Protein AF-A0A522CDQ8-F1 (afdb_monomer_lite)

Foldseek 3Di:
DVVVVLVVQLVVLLVQLQVVCVVVVNNVRSNVVSNVVSVVVVVVVVVVVVAAVLLVVLLVVLLVVLLVVLCVVLVVCCVVCVVCSVVSSVVSSVVSSVVSNVRSNVVSVPDHPVNVVCVVVPVPPLVAAEEEALQCLLVLCVLVCVVVVVDFHEYEYEPVSLVVLVVQLPDPDPVSVVSSVSSVVSVVSQVPDPRYHYDYDHDFDPVDDDPLVRSLVVCVVVVHAYDHPDPVSVVVSVVSVHD

Sequence (243 aa):
MIIVLRITLFSIFLLSGYLLGVKYDAQLIGSASGALIGALALFAEEIFKKVSIGVLIGGLLGLGIGLLFARLLIFPFRPLIPQDYMTITFVTEALLGYAGLLVGLKRGKGLTVSGMLRLFKGQGFEENLKLLDTSVIIDGRIADVCEAGFIEGTFILPQFILQELQYIADSPDALKRGRGRRGLDVLHKLQKMSNVTVRIVDEDFPKIREVDAKLVALARALDGKVITNDFNLNKVAELQGVS

Radius of gyration: 29.84 Å; chains: 1; bounding box: 67×55×78 Å

pLDDT: mean 86.59, std 9.9, range [44.41, 97.38]

Secondary structure (DSSP, 8-state):
-HHHHHHHHHHHHHHHHHHHHHHTT-HHHHHHHHHHHHHHHHHHHHHHTTS-HHHHHHHHHHHHHHHHHHHHHHGGGTTT-TTTHHHHHHHHHHHHHHHHHHHHHHHHTT--HHHHHHHHTT----TT-EEEPHHHHHH-HHHHHHHTTSS-EEEEEEHHHHHHHHHHHT-SSHHHHHHHHHHHHHHHHHHT-SSEEEEEE----TT---HHHHHHHHHHHHT-EEE-S-HHHHHHHHHTT--

Structure (mmCIF, N/CA/C/O backbone):
data_AF-A0A522CDQ8-F1
#
_entry.id   AF-A0A522CDQ8-F1
#
loop_
_atom_site.group_PDB
_atom_site.id
_atom_site.type_symbol
_atom_site.label_atom_id
_atom_site.label_alt_id
_atom_site.label_comp_id
_atom_site.label_asym_id
_atom_site.label_entity_id
_atom_site.label_seq_id
_atom_site.pdbx_PDB_ins_code
_atom_site.Cartn_x
_atom_site.Cartn_y
_atom_site.Cartn_z
_atom_site.occupancy
_atom_site.B_iso_or_equiv
_atom_site.auth_seq_id
_atom_site.auth_comp_id
_atom_site.auth_asym_id
_atom_site.auth_atom_id
_atom_site.pdbx_PDB_model_num
ATOM 1 N N . MET A 1 1 ? 13.797 29.487 -9.534 1.00 67.62 1 MET A N 1
ATOM 2 C CA . MET A 1 1 ? 14.870 28.495 -9.281 1.00 67.62 1 MET A CA 1
ATOM 3 C C . MET A 1 1 ? 15.034 27.486 -10.426 1.00 67.62 1 MET A C 1
ATOM 5 O O . MET A 1 1 ? 16.133 27.371 -10.943 1.00 67.62 1 MET A O 1
ATOM 9 N N . ILE A 1 2 ? 13.967 26.822 -10.895 1.00 76.38 2 ILE A N 1
ATOM 10 C CA . ILE A 1 2 ? 14.044 25.789 -11.959 1.00 76.38 2 ILE A CA 1
ATOM 11 C C . ILE A 1 2 ? 14.504 26.336 -13.327 1.00 76.38 2 ILE A C 1
ATOM 13 O O . ILE A 1 2 ? 15.298 25.695 -14.002 1.00 76.38 2 ILE A O 1
ATOM 17 N N . ILE A 1 3 ? 14.058 27.532 -13.729 1.00 82.12 3 ILE A N 1
ATOM 18 C CA . ILE A 1 3 ? 14.467 28.150 -15.009 1.00 82.12 3 ILE A CA 1
ATOM 19 C C . ILE A 1 3 ? 15.971 28.454 -15.026 1.00 82.12 3 ILE A C 1
ATOM 21 O O . ILE A 1 3 ? 16.644 28.182 -16.014 1.00 82.12 3 ILE A O 1
ATOM 25 N N . VAL A 1 4 ? 16.506 28.950 -13.906 1.00 85.75 4 VAL A N 1
ATOM 26 C CA . VAL A 1 4 ? 17.942 29.223 -13.748 1.00 85.75 4 VAL A CA 1
ATOM 27 C C . VAL A 1 4 ? 18.743 27.930 -13.897 1.00 85.75 4 VAL A C 1
ATOM 29 O O . VAL A 1 4 ? 19.705 27.901 -14.651 1.00 85.75 4 VAL A O 1
ATOM 32 N N . LEU A 1 5 ? 18.290 26.836 -13.274 1.00 84.50 5 LEU A N 1
ATOM 33 C CA . LEU A 1 5 ? 18.930 25.525 -13.406 1.00 84.50 5 LEU A CA 1
ATOM 34 C C . LEU A 1 5 ? 18.985 25.054 -14.869 1.00 84.50 5 LEU A C 1
ATOM 36 O O . LEU A 1 5 ? 20.033 24.601 -15.313 1.00 84.50 5 LEU A O 1
ATOM 40 N N . ARG A 1 6 ? 17.891 25.205 -15.629 1.00 86.06 6 ARG A N 1
ATOM 41 C CA . ARG A 1 6 ? 17.810 24.810 -17.050 1.00 86.06 6 ARG A CA 1
ATOM 42 C C . ARG A 1 6 ? 18.771 25.593 -17.935 1.00 86.06 6 ARG A C 1
ATOM 44 O O . ARG A 1 6 ? 19.443 25.004 -18.777 1.00 86.06 6 ARG A O 1
ATOM 51 N N . ILE A 1 7 ? 18.852 26.905 -17.721 1.00 87.56 7 ILE A N 1
ATOM 52 C CA . ILE A 1 7 ? 19.776 27.783 -18.448 1.00 87.56 7 ILE A CA 1
ATOM 53 C C . ILE A 1 7 ? 21.224 27.395 -18.134 1.00 87.56 7 ILE A C 1
ATOM 55 O O . ILE A 1 7 ? 22.041 27.298 -19.050 1.00 87.56 7 ILE A O 1
ATOM 59 N N . THR A 1 8 ? 21.532 27.096 -16.869 1.00 88.50 8 THR A N 1
ATOM 60 C CA . THR A 1 8 ? 22.859 26.618 -16.464 1.00 88.50 8 THR A CA 1
ATOM 61 C C . THR A 1 8 ? 23.195 25.282 -17.125 1.00 88.50 8 THR A C 1
ATOM 63 O O . THR A 1 8 ? 24.271 25.134 -17.694 1.00 88.50 8 THR A O 1
ATOM 66 N N . LEU A 1 9 ? 22.268 24.322 -17.115 1.00 88.62 9 LEU A N 1
ATOM 67 C CA . LEU A 1 9 ? 22.468 22.984 -17.679 1.00 88.62 9 LEU A CA 1
ATOM 68 C C . LEU A 1 9 ? 22.684 23.027 -19.200 1.00 88.62 9 LEU A C 1
ATOM 70 O O . LEU A 1 9 ? 23.603 22.394 -19.716 1.00 88.62 9 LEU A O 1
ATOM 74 N N . PHE A 1 10 ? 21.896 23.836 -19.912 1.00 91.81 10 PHE A N 1
ATOM 75 C CA . PHE A 1 10 ? 22.079 24.064 -21.346 1.00 91.81 10 PHE A CA 1
ATOM 76 C C . PHE A 1 10 ? 23.423 24.733 -21.655 1.00 91.81 10 PHE A C 1
ATOM 78 O O . PHE A 1 10 ? 24.136 24.301 -22.558 1.00 91.81 10 PHE A O 1
ATOM 85 N N . SER A 1 11 ? 23.800 25.743 -20.865 1.00 87.75 11 SER A N 1
ATOM 86 C CA . SER A 1 11 ? 25.089 26.430 -21.003 1.00 87.75 11 SER A CA 1
ATOM 87 C C . SER A 1 11 ? 26.269 25.480 -20.796 1.00 87.75 11 SER A C 1
ATOM 89 O O . SER A 1 11 ? 27.251 25.577 -21.524 1.00 87.75 11 SER A O 1
ATOM 91 N N . ILE A 1 12 ? 26.161 24.522 -19.865 1.00 92.69 12 ILE A N 1
ATOM 92 C CA . ILE A 1 12 ? 27.178 23.480 -19.663 1.00 92.69 12 ILE A CA 1
ATOM 93 C C . ILE A 1 12 ? 27.315 22.614 -20.919 1.00 92.69 12 ILE A C 1
ATOM 95 O O . ILE A 1 12 ? 28.426 22.464 -21.417 1.00 92.69 12 ILE A O 1
ATOM 99 N N . PHE A 1 13 ? 26.217 22.089 -21.472 1.00 90.94 13 PHE A N 1
ATOM 100 C CA . PHE A 1 13 ? 26.280 21.261 -22.685 1.00 90.94 13 PHE A CA 1
ATOM 101 C C . PHE A 1 13 ? 26.830 22.020 -23.898 1.00 90.94 13 PHE A C 1
ATOM 103 O O . PHE A 1 13 ? 27.627 21.471 -24.660 1.00 90.94 13 PHE A O 1
ATOM 110 N N . LEU A 1 14 ? 26.455 23.291 -24.052 1.00 90.44 14 LEU A N 1
ATOM 111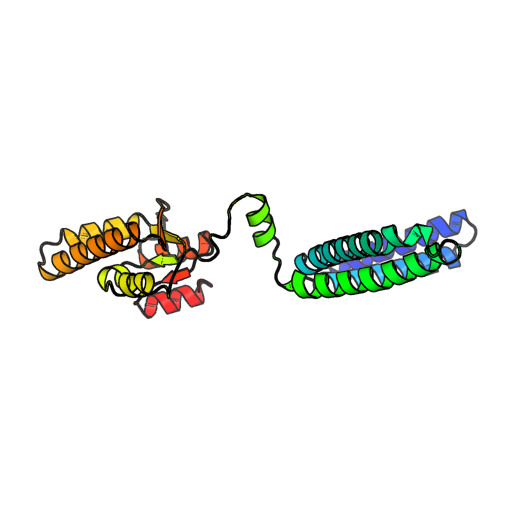 C CA . LEU A 1 14 ? 26.942 24.153 -25.125 1.00 90.44 14 LEU A CA 1
ATOM 112 C C . LEU A 1 14 ? 28.445 24.446 -24.982 1.00 90.44 14 LEU A C 1
ATOM 114 O O . LEU A 1 14 ? 29.190 24.318 -25.952 1.00 90.44 14 LEU A O 1
ATOM 118 N N . LEU A 1 15 ? 28.908 24.757 -23.767 1.00 91.06 15 LEU A N 1
ATOM 119 C CA . LEU A 1 15 ? 30.321 25.002 -23.474 1.00 91.06 15 LEU A CA 1
ATOM 120 C C . LEU A 1 15 ? 31.162 23.724 -23.620 1.00 91.06 15 LEU A C 1
ATOM 122 O O . LEU A 1 15 ? 32.238 23.759 -24.210 1.00 91.06 15 LEU A O 1
ATOM 126 N N . SER A 1 16 ? 30.670 22.580 -23.136 1.00 89.50 16 SER A N 1
ATOM 127 C CA . SER A 1 16 ? 31.332 21.282 -23.313 1.00 89.50 16 SER A CA 1
ATOM 128 C C . SER A 1 16 ? 31.440 20.897 -24.789 1.00 89.50 16 SER A C 1
ATOM 130 O O . SER A 1 16 ? 32.500 20.446 -25.220 1.00 89.50 16 SER A O 1
ATOM 132 N N . GLY A 1 17 ? 30.383 21.124 -25.576 1.00 89.69 17 GLY A N 1
ATOM 133 C CA . GLY A 1 17 ? 30.399 20.927 -27.025 1.00 89.69 17 GLY A CA 1
ATOM 134 C C . GLY A 1 17 ? 31.401 21.841 -27.731 1.00 89.69 17 GLY A C 1
ATOM 135 O O . GLY A 1 17 ? 32.166 21.377 -28.575 1.00 89.69 17 GLY A O 1
ATOM 136 N N . TYR A 1 18 ? 31.465 23.118 -27.343 1.00 90.44 18 TYR A N 1
ATOM 137 C CA . TYR A 1 18 ? 32.449 24.070 -27.862 1.00 90.44 18 TYR A CA 1
ATOM 138 C C . TYR A 1 18 ? 33.892 23.640 -27.551 1.00 90.44 18 TYR A C 1
ATOM 140 O O . TYR A 1 18 ? 34.712 23.567 -28.463 1.00 90.44 18 TYR A O 1
ATOM 148 N N . LEU A 1 19 ? 34.197 23.272 -26.301 1.00 89.88 19 LEU A N 1
ATOM 149 C CA . LEU A 1 19 ? 35.536 22.829 -25.885 1.00 89.88 19 LEU A CA 1
ATOM 150 C C . LEU A 1 19 ? 35.978 21.540 -26.596 1.00 89.88 19 LEU A C 1
ATOM 152 O O . LEU A 1 19 ? 37.131 21.423 -27.012 1.00 89.88 19 LEU A O 1
ATOM 156 N N . LEU A 1 20 ? 35.062 20.585 -26.780 1.00 87.94 20 LEU A N 1
ATOM 157 C CA . LEU A 1 20 ? 35.313 19.395 -27.596 1.00 87.94 20 LEU A CA 1
ATOM 158 C C . LEU A 1 20 ? 35.538 19.766 -29.066 1.00 87.94 20 LEU A C 1
ATOM 160 O O . LEU A 1 20 ? 36.457 19.245 -29.688 1.00 87.94 20 LEU A O 1
ATOM 164 N N . GLY A 1 21 ? 34.758 20.703 -29.605 1.00 86.88 21 GLY A N 1
ATOM 165 C CA . GLY A 1 21 ? 34.926 21.221 -30.962 1.00 86.88 21 GLY A CA 1
ATOM 166 C C . GLY A 1 21 ? 36.282 21.891 -31.186 1.00 86.88 21 GLY A C 1
ATOM 167 O O . GLY A 1 21 ? 36.890 21.672 -32.227 1.00 86.88 21 GLY A O 1
ATOM 168 N N . VAL A 1 22 ? 36.800 22.640 -30.206 1.00 88.56 22 VAL A N 1
ATOM 169 C CA . VAL A 1 22 ? 38.150 23.237 -30.254 1.00 88.56 22 VAL A CA 1
ATOM 170 C C . VAL A 1 22 ? 39.230 22.155 -30.358 1.00 88.56 22 VAL A C 1
ATOM 172 O O . VAL A 1 22 ? 40.178 22.314 -31.119 1.00 88.56 22 VAL A O 1
ATOM 175 N N . LYS A 1 23 ? 39.077 21.026 -29.653 1.00 87.94 23 LYS A N 1
ATOM 176 C CA . LYS A 1 23 ? 40.046 19.915 -29.680 1.00 87.94 23 LYS A CA 1
ATOM 177 C C . LYS A 1 23 ? 40.150 19.222 -31.047 1.00 87.94 23 LYS A C 1
ATOM 179 O O . LYS A 1 23 ? 41.209 18.691 -31.367 1.00 87.94 23 LYS A O 1
ATOM 184 N N . TYR A 1 24 ? 39.071 19.209 -31.827 1.00 88.12 24 TYR A N 1
ATOM 185 C CA . TYR A 1 24 ? 39.001 18.554 -33.141 1.00 88.12 24 TYR A CA 1
ATOM 186 C C . TYR A 1 24 ? 38.938 19.549 -34.312 1.00 88.12 24 TYR A C 1
ATOM 188 O O . TYR A 1 24 ? 38.551 19.165 -35.411 1.00 88.12 24 TYR A O 1
ATOM 196 N N . ASP A 1 25 ? 39.273 20.822 -34.067 1.00 85.81 25 ASP A N 1
ATOM 197 C CA . ASP A 1 25 ? 39.227 21.923 -35.045 1.00 85.81 25 ASP A CA 1
ATOM 198 C C . ASP A 1 25 ? 37.858 22.101 -35.745 1.00 85.81 25 ASP A C 1
ATOM 200 O O . ASP A 1 25 ? 37.731 22.578 -36.868 1.00 85.81 25 ASP A O 1
ATOM 204 N N . ALA A 1 26 ? 36.788 21.711 -35.049 1.00 87.62 26 ALA A N 1
ATOM 205 C CA . ALA A 1 26 ? 35.411 21.665 -35.531 1.00 87.62 26 ALA A CA 1
ATOM 206 C C . ALA A 1 26 ? 34.474 22.414 -34.568 1.00 87.62 26 ALA A C 1
ATOM 208 O O . ALA A 1 26 ? 33.467 21.890 -34.093 1.00 87.62 26 ALA A O 1
ATOM 209 N N . GLN A 1 27 ? 34.816 23.661 -34.246 1.00 87.31 27 GLN A N 1
ATOM 210 C CA . GLN A 1 27 ? 34.187 24.468 -33.185 1.00 87.31 27 GLN A CA 1
ATOM 211 C C . GLN A 1 27 ? 32.686 24.717 -33.414 1.00 87.31 27 GLN A C 1
ATOM 213 O O . GLN A 1 27 ? 31.887 24.634 -32.476 1.00 87.31 27 GLN A O 1
ATOM 218 N N . LEU A 1 28 ? 32.291 24.969 -34.667 1.00 85.56 28 LEU A N 1
ATOM 219 C CA . LEU A 1 28 ? 30.891 25.153 -35.071 1.00 85.56 28 LEU A CA 1
ATOM 220 C C . LEU A 1 28 ? 30.078 23.863 -34.900 1.00 85.56 28 LEU A C 1
ATOM 222 O O . LEU A 1 28 ? 28.984 23.891 -34.342 1.00 85.56 28 LEU A O 1
ATOM 226 N N . ILE A 1 29 ? 30.639 22.726 -35.316 1.00 87.50 29 ILE A N 1
ATOM 227 C CA . ILE A 1 29 ? 29.996 21.407 -35.218 1.00 87.50 29 ILE A CA 1
ATOM 228 C C . ILE A 1 29 ? 29.916 20.964 -33.750 1.00 87.50 29 ILE A C 1
ATOM 230 O O . ILE A 1 29 ? 28.880 20.474 -33.301 1.00 87.50 29 ILE A O 1
ATOM 234 N N . GLY A 1 30 ? 30.973 21.207 -32.972 1.00 87.19 30 GLY A N 1
ATOM 235 C CA . GLY A 1 30 ? 31.016 20.949 -31.535 1.00 87.19 30 GLY A CA 1
ATOM 236 C C . GLY A 1 30 ? 29.946 21.733 -30.778 1.00 87.19 30 GLY A C 1
ATOM 237 O O . GLY A 1 30 ? 29.145 21.145 -30.053 1.00 87.19 30 GLY A O 1
ATOM 238 N N . SER A 1 31 ? 29.850 23.040 -31.021 1.00 86.75 31 SER A N 1
ATOM 239 C CA . SER A 1 31 ? 28.827 23.896 -30.401 1.00 86.75 31 SER A CA 1
ATOM 240 C C . SER A 1 31 ? 27.409 23.493 -30.809 1.00 86.75 31 SER A C 1
ATOM 242 O O . SER A 1 31 ? 26.525 23.412 -29.957 1.00 86.75 31 SER A O 1
ATOM 244 N N . ALA A 1 32 ? 27.192 23.183 -32.093 1.00 90.31 32 ALA A N 1
ATOM 245 C CA . ALA A 1 32 ? 25.897 22.734 -32.601 1.00 90.31 32 ALA A CA 1
ATOM 246 C C . ALA A 1 32 ? 25.468 21.391 -31.986 1.00 90.31 32 ALA A C 1
ATOM 248 O O . ALA A 1 32 ? 24.320 21.239 -31.570 1.00 90.31 32 ALA A O 1
ATOM 249 N N . SER A 1 33 ? 26.391 20.433 -31.868 1.00 88.81 33 SER A N 1
ATOM 250 C CA . SER A 1 33 ? 26.122 19.135 -31.239 1.00 88.81 33 SER A CA 1
ATOM 251 C C . SER A 1 33 ? 25.845 19.265 -29.736 1.00 88.81 33 SER A C 1
ATOM 253 O O . SER A 1 33 ? 24.901 18.657 -29.234 1.00 88.81 33 SER A O 1
ATOM 255 N N . GLY A 1 34 ? 26.587 20.128 -29.030 1.00 89.50 34 GLY A N 1
ATOM 256 C CA . GLY A 1 34 ? 26.348 20.449 -27.622 1.00 89.50 34 GLY A CA 1
ATOM 257 C C . GLY A 1 34 ? 24.984 21.100 -27.393 1.00 89.50 34 GLY A C 1
ATOM 258 O O . GLY A 1 34 ? 24.246 20.687 -26.499 1.00 89.50 34 GLY A O 1
ATOM 259 N N . ALA A 1 35 ? 24.598 22.055 -28.243 1.00 90.88 35 ALA A N 1
ATOM 260 C CA . ALA A 1 35 ? 23.276 22.678 -28.201 1.00 90.88 35 ALA A CA 1
ATOM 261 C C . ALA A 1 35 ? 22.150 21.660 -28.452 1.00 90.88 35 ALA A C 1
ATOM 263 O O . ALA A 1 35 ? 21.151 21.656 -27.733 1.00 90.88 35 ALA A O 1
ATOM 264 N N . LEU A 1 36 ? 22.320 20.766 -29.433 1.00 92.12 36 LEU A N 1
ATOM 265 C CA . LEU A 1 36 ? 21.345 19.722 -29.754 1.00 92.12 36 LEU A CA 1
ATOM 266 C C . LEU A 1 36 ? 21.149 18.752 -28.582 1.00 92.12 36 LEU A C 1
ATOM 268 O O . LEU A 1 36 ? 20.017 18.487 -28.179 1.00 92.12 36 LEU A O 1
ATOM 272 N N . ILE A 1 37 ? 22.245 18.257 -28.001 1.00 91.00 37 ILE A N 1
ATOM 273 C CA . ILE A 1 37 ? 22.206 17.357 -26.840 1.00 91.00 37 ILE A CA 1
ATOM 274 C C . ILE A 1 37 ? 21.586 18.069 -25.634 1.00 91.00 37 ILE A C 1
ATOM 276 O O . ILE A 1 37 ? 20.739 17.490 -24.955 1.00 91.00 37 ILE A O 1
ATOM 280 N N . GLY A 1 38 ? 21.942 19.334 -25.395 1.00 90.25 38 GLY A N 1
ATOM 281 C CA . GLY A 1 38 ? 21.355 20.143 -24.329 1.00 90.25 38 GLY A CA 1
ATOM 282 C C . GLY A 1 38 ? 19.844 20.325 -24.492 1.00 90.25 38 GLY A C 1
ATOM 283 O O . GLY A 1 38 ? 19.099 20.177 -23.525 1.00 90.25 38 GLY A O 1
ATOM 284 N N . ALA A 1 39 ? 19.367 20.577 -25.713 1.00 90.56 39 ALA A N 1
ATOM 285 C CA . ALA A 1 39 ? 17.938 20.679 -26.006 1.00 90.56 39 ALA A CA 1
ATOM 286 C C . ALA A 1 39 ? 17.204 19.345 -25.782 1.00 90.56 39 ALA A C 1
ATOM 288 O O . ALA A 1 39 ? 16.141 19.325 -25.157 1.00 90.56 39 ALA A O 1
ATOM 289 N N . LEU A 1 40 ? 17.788 18.225 -26.223 1.00 90.94 40 LEU A N 1
ATOM 290 C CA . LEU A 1 40 ? 17.246 16.885 -25.976 1.00 90.94 40 LEU A CA 1
ATOM 291 C C . LEU A 1 40 ? 17.188 16.556 -24.481 1.00 90.94 40 LEU A C 1
ATOM 293 O O . LEU A 1 40 ? 16.192 16.005 -24.019 1.00 90.94 40 LEU A O 1
ATOM 297 N N . ALA A 1 41 ? 18.214 16.926 -23.713 1.00 87.69 41 ALA A N 1
ATOM 298 C CA . ALA A 1 41 ? 18.251 16.718 -22.270 1.00 87.69 41 ALA A CA 1
ATOM 299 C C . ALA A 1 41 ? 17.141 17.501 -21.550 1.00 87.69 41 ALA A C 1
ATOM 301 O O . ALA A 1 41 ? 16.448 16.943 -20.699 1.00 87.69 41 ALA A O 1
ATOM 302 N N . LEU A 1 42 ? 16.917 18.765 -21.926 1.00 89.38 42 LEU A N 1
ATOM 303 C CA . LEU A 1 42 ? 15.824 19.576 -21.378 1.00 89.38 42 LEU A CA 1
ATOM 304 C C . LEU A 1 42 ? 14.444 19.016 -21.746 1.00 89.38 42 LEU A C 1
ATOM 306 O O . LEU A 1 42 ? 13.530 19.018 -20.921 1.00 89.38 42 LEU A O 1
ATOM 310 N N . PHE A 1 43 ? 14.287 18.513 -22.971 1.00 88.44 43 PHE A N 1
ATOM 311 C CA . PHE A 1 43 ? 13.048 17.871 -23.402 1.00 88.44 43 PHE A CA 1
ATOM 312 C C . PHE A 1 43 ? 12.791 16.568 -22.635 1.00 88.44 43 PHE A C 1
ATOM 314 O O . PHE A 1 43 ? 11.680 16.330 -22.160 1.00 88.44 43 PHE A O 1
ATOM 321 N N . ALA A 1 44 ? 13.832 15.754 -22.444 1.00 84.44 44 ALA A N 1
ATOM 322 C CA . ALA A 1 44 ? 13.766 14.548 -21.633 1.00 84.44 44 ALA A CA 1
ATOM 323 C C . ALA A 1 44 ? 13.383 14.872 -20.180 1.00 84.44 44 ALA A C 1
ATOM 325 O O . ALA A 1 44 ? 12.500 14.217 -19.635 1.00 84.44 44 ALA A O 1
ATOM 326 N N . GLU A 1 45 ? 13.970 15.908 -19.569 1.00 85.56 45 GLU A N 1
ATOM 327 C CA . GLU A 1 45 ? 13.614 16.373 -18.219 1.00 85.56 45 GLU A CA 1
ATOM 328 C C . GLU A 1 45 ? 12.106 16.656 -18.094 1.00 85.56 45 GLU A C 1
ATOM 330 O O . GLU A 1 45 ? 11.472 16.255 -17.117 1.00 85.56 45 GLU A O 1
ATOM 335 N N . GLU A 1 46 ? 11.509 17.312 -19.093 1.00 83.56 46 GLU A N 1
ATOM 336 C CA . GLU A 1 46 ? 10.078 17.633 -19.107 1.00 83.56 46 GLU A CA 1
ATOM 337 C C . GLU A 1 46 ? 9.195 16.379 -19.197 1.00 83.56 46 GLU A C 1
ATOM 339 O O . GLU A 1 46 ? 8.137 16.310 -18.565 1.00 83.56 46 GLU A O 1
ATOM 344 N N . ILE A 1 47 ? 9.646 1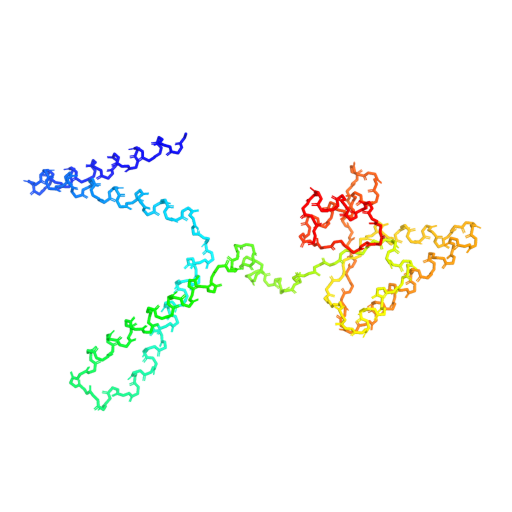5.362 -19.936 1.00 80.56 47 ILE A N 1
ATOM 345 C CA . ILE A 1 47 ? 8.983 14.055 -19.998 1.00 80.56 47 ILE A CA 1
ATOM 346 C C . ILE A 1 47 ? 9.112 13.340 -18.651 1.00 80.56 47 ILE A C 1
ATOM 348 O O . ILE A 1 47 ? 8.106 12.894 -18.101 1.00 80.56 47 ILE A O 1
ATOM 352 N N . PHE A 1 48 ? 10.319 13.269 -18.083 1.00 79.31 48 PHE A N 1
ATOM 353 C CA . PHE A 1 48 ? 10.586 12.560 -16.830 1.00 79.31 48 PHE A CA 1
ATOM 354 C C . PHE A 1 48 ? 9.802 13.130 -15.645 1.00 79.31 48 PHE A C 1
ATOM 356 O O . PHE A 1 48 ? 9.378 12.363 -14.786 1.00 79.31 48 PHE A O 1
ATOM 363 N N . LYS A 1 49 ? 9.508 14.437 -15.622 1.00 78.62 49 LYS A N 1
ATOM 364 C CA . LYS A 1 49 ? 8.641 15.044 -14.593 1.00 78.62 49 LYS A CA 1
ATOM 365 C C . LYS A 1 49 ? 7.225 14.475 -14.558 1.00 78.62 49 LYS A C 1
ATOM 367 O O . LYS A 1 49 ? 6.582 14.514 -13.515 1.00 78.62 49 LYS A O 1
ATOM 372 N N . LYS A 1 50 ? 6.726 13.977 -15.690 1.00 75.81 50 LYS A N 1
ATOM 373 C CA . LYS A 1 50 ? 5.361 13.448 -15.830 1.00 75.81 50 LYS A CA 1
ATOM 374 C C . LYS A 1 50 ? 5.298 11.930 -15.661 1.00 75.81 50 LYS A C 1
ATOM 376 O O . LYS A 1 50 ? 4.208 11.363 -15.650 1.00 75.81 50 LYS A O 1
ATOM 381 N N . VAL A 1 51 ? 6.448 11.268 -15.547 1.00 79.94 51 VAL A N 1
ATOM 382 C CA . VAL A 1 51 ? 6.550 9.813 -15.453 1.00 79.94 51 VAL A CA 1
ATOM 383 C C . VAL A 1 51 ? 6.786 9.428 -13.998 1.00 79.94 51 VAL A C 1
ATOM 385 O O . VAL A 1 51 ? 7.747 9.870 -13.374 1.00 79.94 51 VAL A O 1
ATOM 388 N N . SER A 1 52 ? 5.916 8.583 -13.441 1.00 81.00 52 SER A N 1
ATOM 389 C CA . SER A 1 52 ? 6.152 8.038 -12.105 1.00 81.00 52 SER A CA 1
ATOM 390 C C . SER A 1 52 ? 7.351 7.087 -12.126 1.00 81.00 52 SER A C 1
ATOM 392 O O . SER A 1 52 ? 7.572 6.339 -13.077 1.00 81.00 52 SER A O 1
ATOM 394 N N . ILE A 1 53 ? 8.130 7.077 -11.049 1.00 81.62 53 ILE A N 1
ATOM 395 C CA . ILE A 1 53 ? 9.318 6.217 -10.927 1.00 81.62 53 ILE A CA 1
ATOM 396 C C . ILE A 1 53 ? 8.984 4.719 -11.064 1.00 81.62 53 ILE A C 1
ATOM 398 O O . ILE A 1 53 ? 9.785 3.951 -11.591 1.00 81.62 53 ILE A O 1
ATOM 402 N N . GLY A 1 54 ? 7.770 4.309 -10.677 1.00 83.25 54 GLY A N 1
ATOM 403 C CA . GLY A 1 54 ? 7.268 2.952 -10.885 1.00 83.25 54 GLY A CA 1
ATOM 404 C C . GLY A 1 54 ? 7.144 2.563 -12.353 1.00 83.25 54 GLY A C 1
ATOM 405 O O . GLY A 1 54 ? 7.414 1.418 -12.703 1.00 83.25 54 GLY A O 1
ATOM 406 N N . VAL A 1 55 ? 6.806 3.511 -13.234 1.00 87.56 55 VAL A N 1
ATOM 407 C CA . VAL A 1 55 ? 6.775 3.285 -14.686 1.00 87.56 55 VAL A CA 1
ATOM 408 C C . VAL A 1 55 ? 8.182 3.039 -15.214 1.00 87.56 55 VAL A C 1
ATOM 410 O O . VAL A 1 55 ? 8.364 2.132 -16.019 1.00 87.56 55 VAL A O 1
ATOM 413 N N . LEU A 1 56 ? 9.185 3.781 -14.733 1.00 88.62 56 LEU A N 1
ATOM 414 C CA . LEU A 1 56 ? 10.582 3.580 -15.137 1.00 88.62 56 LEU A CA 1
ATOM 415 C C . LEU A 1 56 ? 11.099 2.205 -14.708 1.00 88.62 56 LEU A C 1
ATOM 417 O O . LEU A 1 56 ? 11.645 1.467 -15.525 1.00 88.62 56 LEU A O 1
ATOM 421 N N . ILE A 1 57 ? 10.875 1.838 -13.446 1.00 88.44 57 ILE A N 1
ATOM 422 C CA . ILE A 1 57 ? 11.299 0.545 -12.898 1.00 88.44 57 ILE A CA 1
ATOM 423 C C . ILE A 1 57 ? 10.550 -0.600 -13.582 1.00 88.44 57 ILE A C 1
ATOM 425 O O . ILE A 1 57 ? 11.170 -1.561 -14.029 1.00 88.44 57 ILE A O 1
ATOM 429 N N . GLY A 1 58 ? 9.229 -0.477 -13.727 1.00 90.44 58 GLY A N 1
ATOM 430 C CA . GLY A 1 58 ? 8.404 -1.457 -14.427 1.00 90.44 58 GLY A CA 1
ATOM 431 C C . GLY A 1 58 ? 8.839 -1.639 -15.879 1.00 90.44 58 GLY A C 1
ATOM 432 O O . GLY A 1 58 ? 8.954 -2.771 -16.338 1.00 90.44 58 GLY A O 1
ATOM 433 N N . GLY A 1 59 ? 9.145 -0.548 -16.586 1.00 93.88 59 GLY A N 1
ATOM 434 C CA . GLY A 1 59 ? 9.673 -0.583 -17.949 1.00 93.88 59 GLY A CA 1
ATOM 435 C C . GLY A 1 59 ? 11.021 -1.300 -18.049 1.00 93.88 59 GLY A C 1
ATOM 436 O O . GLY A 1 59 ? 11.178 -2.166 -18.906 1.00 93.88 59 GLY A O 1
ATOM 437 N N . LEU A 1 60 ? 11.966 -1.000 -17.151 1.00 93.94 60 LEU A N 1
ATOM 438 C CA . LEU A 1 60 ? 13.281 -1.654 -17.107 1.00 93.94 60 LEU A CA 1
ATOM 439 C C . LEU A 1 60 ? 13.176 -3.153 -16.804 1.00 93.94 60 LEU A C 1
ATOM 441 O O . LEU A 1 60 ? 13.792 -3.963 -17.496 1.00 93.94 60 LEU A O 1
ATOM 445 N N . LEU A 1 61 ? 12.368 -3.533 -15.810 1.00 94.00 61 LEU A N 1
ATOM 446 C CA . LEU A 1 61 ? 12.131 -4.938 -15.471 1.00 94.00 61 LEU A CA 1
ATOM 447 C C . LEU A 1 61 ? 11.426 -5.677 -16.610 1.00 94.00 61 LEU A C 1
ATOM 449 O O . LEU A 1 61 ? 11.832 -6.778 -16.970 1.00 94.00 61 LEU A O 1
ATOM 453 N N . GLY A 1 62 ? 10.405 -5.061 -17.208 1.00 95.25 62 GLY A N 1
ATOM 454 C CA . GLY A 1 62 ? 9.677 -5.621 -18.341 1.00 95.25 62 GLY A CA 1
ATOM 455 C C . GLY A 1 62 ? 10.574 -5.845 -19.558 1.00 95.25 62 GLY A C 1
ATOM 456 O O . GLY A 1 62 ? 10.525 -6.917 -20.156 1.00 95.25 62 GLY A O 1
ATOM 457 N N . LEU A 1 63 ? 11.439 -4.880 -19.885 1.00 97.38 63 LEU A N 1
ATOM 458 C CA . LEU A 1 63 ? 12.451 -5.023 -20.934 1.00 97.38 63 LEU A CA 1
ATOM 459 C C . LEU A 1 63 ? 13.414 -6.177 -20.621 1.00 97.38 63 LEU A C 1
ATOM 461 O O . LEU A 1 63 ? 13.636 -7.033 -21.473 1.00 97.38 63 LEU A O 1
ATOM 465 N N . GLY A 1 64 ? 13.948 -6.233 -19.397 1.00 96.69 64 GLY A N 1
ATOM 466 C CA . GLY A 1 64 ? 14.868 -7.291 -18.973 1.00 96.69 64 GLY A CA 1
ATOM 467 C C . GLY A 1 64 ? 14.247 -8.687 -19.055 1.00 96.69 64 GLY A C 1
ATOM 468 O O . GLY A 1 64 ? 14.853 -9.600 -19.612 1.00 96.69 64 GLY A O 1
ATOM 469 N N . ILE A 1 65 ? 13.013 -8.843 -18.568 1.00 96.31 65 ILE A N 1
ATOM 470 C CA . ILE A 1 65 ? 12.257 -10.101 -18.650 1.00 96.31 65 ILE A CA 1
ATOM 471 C C . ILE A 1 65 ? 11.964 -10.460 -20.110 1.00 96.31 65 ILE A C 1
ATOM 473 O O . ILE A 1 65 ? 12.139 -11.613 -20.492 1.00 96.31 65 ILE A O 1
ATOM 477 N N . GLY A 1 66 ? 11.562 -9.492 -20.939 1.00 96.69 66 GLY A N 1
ATOM 478 C CA . GLY A 1 66 ? 11.289 -9.711 -22.361 1.00 96.69 66 GLY A CA 1
ATOM 479 C C . GLY A 1 66 ? 12.515 -10.213 -23.127 1.00 96.69 66 GLY A C 1
ATOM 480 O O . GLY A 1 66 ? 12.420 -11.193 -23.864 1.00 96.69 66 GLY A O 1
ATOM 481 N N . LEU A 1 67 ? 13.681 -9.603 -22.894 1.00 96.81 67 LEU A N 1
ATOM 482 C CA . LEU A 1 67 ? 14.952 -10.033 -23.487 1.00 96.81 67 LEU A CA 1
ATOM 483 C C . LEU A 1 67 ? 15.391 -11.412 -22.976 1.00 96.81 67 LEU A C 1
ATOM 485 O O . LEU A 1 67 ? 15.829 -12.253 -23.761 1.00 96.81 67 LEU A O 1
ATOM 489 N N . LEU A 1 68 ? 15.237 -11.679 -21.676 1.00 96.31 68 LEU A N 1
ATOM 490 C CA . LEU A 1 68 ? 15.525 -12.994 -21.100 1.00 96.31 68 LEU A CA 1
ATOM 491 C C . LEU A 1 68 ? 14.651 -14.077 -21.745 1.00 96.31 68 LEU A C 1
ATOM 493 O O . LEU A 1 68 ? 15.153 -15.128 -22.141 1.00 96.31 68 LEU A O 1
ATOM 497 N N . PHE A 1 69 ? 13.354 -13.806 -21.879 1.00 95.94 69 PHE A N 1
ATOM 498 C CA . PHE A 1 69 ? 12.397 -14.739 -22.459 1.00 95.94 69 PHE A CA 1
ATOM 499 C C . PHE A 1 69 ? 12.680 -14.994 -23.941 1.00 95.94 69 PHE A C 1
ATOM 501 O O . PHE A 1 69 ? 12.655 -16.143 -24.376 1.00 95.94 69 PHE A O 1
ATOM 508 N N . ALA A 1 70 ? 13.039 -13.952 -24.699 1.00 95.25 70 ALA A N 1
ATOM 509 C CA . ALA A 1 70 ? 13.482 -14.082 -26.086 1.00 95.25 70 ALA A CA 1
ATOM 510 C C . ALA A 1 70 ? 14.660 -15.046 -26.218 1.00 95.25 70 ALA A C 1
ATOM 512 O O . ALA A 1 70 ? 14.647 -15.954 -27.052 1.00 95.25 70 ALA A O 1
ATOM 513 N N . ARG A 1 71 ? 15.654 -14.887 -25.339 1.00 92.94 71 ARG A N 1
ATOM 514 C CA . ARG A 1 71 ? 16.856 -15.714 -25.342 1.00 92.94 71 ARG A CA 1
ATOM 515 C C . ARG A 1 71 ? 16.562 -17.161 -24.964 1.00 92.94 71 ARG A C 1
ATOM 517 O O . ARG A 1 71 ? 17.095 -18.063 -25.600 1.00 92.94 71 ARG A O 1
ATOM 524 N N . LEU A 1 72 ? 15.696 -17.388 -23.978 1.00 94.50 72 LEU A N 1
ATOM 525 C CA . LEU A 1 72 ? 15.250 -18.731 -23.594 1.00 94.50 72 LEU A CA 1
ATOM 526 C C . LEU A 1 72 ? 14.479 -19.429 -24.720 1.00 94.50 72 LEU A C 1
ATOM 528 O O . LEU A 1 72 ? 14.667 -20.624 -24.933 1.00 94.50 72 LEU A O 1
ATOM 532 N N . LEU A 1 73 ? 13.650 -18.685 -25.454 1.00 93.75 73 LEU A N 1
ATOM 533 C CA . LEU A 1 73 ? 12.834 -19.218 -26.540 1.00 93.75 73 LEU A CA 1
ATOM 534 C C . LEU A 1 73 ? 13.689 -19.635 -27.740 1.00 93.75 73 LEU A C 1
ATOM 536 O O . LEU A 1 73 ? 13.477 -20.715 -28.283 1.00 93.75 73 LEU A O 1
ATOM 540 N N . ILE A 1 74 ? 14.667 -18.814 -28.141 1.00 91.88 74 ILE A N 1
ATOM 541 C CA . ILE A 1 74 ? 15.473 -19.074 -29.344 1.00 91.88 74 ILE A CA 1
ATOM 542 C C . ILE A 1 74 ? 16.628 -20.061 -29.109 1.00 91.88 74 ILE A C 1
ATOM 544 O O . ILE A 1 74 ? 17.039 -20.762 -30.035 1.00 91.88 74 ILE A O 1
ATOM 548 N N . PHE A 1 75 ? 17.131 -20.166 -27.873 1.00 90.31 75 PHE A N 1
ATOM 549 C CA . PHE A 1 75 ? 18.262 -21.026 -27.509 1.00 90.31 75 PHE A CA 1
ATOM 550 C C . PHE A 1 75 ? 18.161 -22.489 -27.997 1.00 90.31 75 PHE A C 1
ATOM 552 O O . PHE A 1 75 ? 19.125 -22.954 -28.613 1.00 90.31 75 PHE A O 1
ATOM 559 N N . PRO A 1 76 ? 17.045 -23.227 -27.803 1.00 91.38 76 PRO A N 1
ATOM 560 C CA . PRO A 1 76 ? 16.940 -24.620 -28.253 1.00 91.38 76 PRO A CA 1
ATOM 561 C C . PRO A 1 76 ? 16.930 -24.781 -29.780 1.00 91.38 76 PRO A C 1
ATOM 563 O O . PRO A 1 76 ? 17.248 -25.857 -30.278 1.00 91.38 76 PRO A O 1
ATOM 566 N N . PHE A 1 77 ? 16.610 -23.725 -30.534 1.00 88.06 77 PHE A N 1
ATOM 567 C CA . PHE A 1 77 ? 16.574 -23.752 -32.000 1.00 88.06 77 PHE A CA 1
ATOM 568 C C . PHE A 1 77 ? 17.929 -23.439 -32.640 1.00 88.06 77 PHE A C 1
ATOM 570 O O . PHE A 1 77 ? 18.090 -23.615 -33.845 1.00 88.06 77 PHE A O 1
ATOM 577 N N . ARG A 1 78 ? 18.935 -23.043 -31.850 1.00 87.38 78 ARG A N 1
ATOM 578 C CA . ARG A 1 78 ? 20.295 -22.759 -32.329 1.00 87.38 78 ARG A CA 1
ATOM 579 C C . ARG A 1 78 ? 20.885 -23.817 -33.282 1.00 87.38 78 ARG A C 1
ATOM 581 O O . ARG A 1 78 ? 21.444 -23.405 -34.296 1.00 87.38 78 ARG A O 1
ATOM 588 N N . PRO A 1 79 ? 20.783 -25.139 -33.028 1.00 89.06 79 PRO A N 1
ATOM 589 C CA . PRO A 1 79 ? 21.312 -26.143 -33.954 1.00 89.06 79 PRO A CA 1
ATOM 590 C C . PRO A 1 79 ? 20.491 -26.305 -35.247 1.00 89.06 79 PRO A C 1
ATOM 592 O O . PRO A 1 79 ? 21.014 -26.848 -36.214 1.00 89.06 79 PRO A O 1
ATOM 595 N N . LEU A 1 80 ? 19.234 -25.846 -35.286 1.00 85.50 80 LEU A N 1
ATOM 596 C CA . LEU A 1 80 ? 18.314 -26.041 -36.416 1.00 85.50 80 LEU A CA 1
ATOM 597 C C . LEU A 1 80 ? 18.390 -24.921 -37.468 1.00 85.50 80 LEU A C 1
ATOM 599 O O . LEU A 1 80 ? 18.051 -25.152 -38.623 1.00 85.50 80 LEU A O 1
ATOM 603 N N . ILE A 1 81 ? 18.840 -23.722 -37.086 1.00 85.81 81 ILE A N 1
ATOM 604 C CA . ILE A 1 81 ? 18.889 -22.526 -37.952 1.00 85.81 81 ILE A CA 1
ATOM 605 C C . ILE A 1 81 ? 20.255 -21.812 -37.907 1.00 85.81 81 ILE A C 1
ATOM 607 O O . ILE A 1 81 ? 20.308 -20.612 -37.655 1.00 85.81 81 ILE A O 1
ATOM 611 N N . PRO A 1 82 ? 21.391 -22.498 -38.136 1.00 79.69 82 PRO A N 1
ATOM 612 C CA . PRO A 1 82 ? 22.721 -21.933 -37.886 1.00 79.69 82 PRO A CA 1
ATOM 613 C C . PRO A 1 82 ? 23.081 -20.715 -38.753 1.00 79.69 82 PRO A C 1
ATOM 615 O O . PRO A 1 82 ? 23.830 -19.861 -38.284 1.00 79.69 82 PRO A O 1
ATOM 618 N N . GLN A 1 83 ? 22.560 -20.611 -39.983 1.00 85.50 83 GLN A N 1
ATOM 619 C CA . GLN A 1 83 ? 22.865 -19.487 -40.883 1.00 85.50 83 GLN A CA 1
ATOM 620 C C . GLN A 1 83 ? 22.090 -18.210 -40.517 1.00 85.50 83 GLN A C 1
ATOM 622 O O . GLN A 1 83 ? 22.681 -17.134 -40.471 1.00 85.50 83 GLN A O 1
ATOM 627 N N . ASP A 1 84 ? 20.809 -18.336 -40.160 1.00 88.62 84 ASP A N 1
ATOM 628 C CA . ASP A 1 84 ? 19.934 -17.190 -39.856 1.00 88.62 84 ASP A CA 1
ATOM 629 C C . ASP A 1 84 ? 19.784 -16.901 -38.355 1.00 88.62 84 ASP A C 1
ATOM 631 O O . ASP A 1 84 ? 19.093 -15.957 -37.963 1.00 88.62 84 ASP A O 1
ATOM 635 N N . TYR A 1 85 ? 20.441 -17.685 -37.493 1.00 88.44 85 TYR A N 1
ATOM 636 C CA . TYR A 1 85 ? 20.291 -17.603 -36.039 1.00 88.44 85 TYR A CA 1
ATOM 637 C C . TYR A 1 85 ? 20.497 -16.186 -35.498 1.00 88.44 85 TYR A C 1
ATOM 639 O O . TYR A 1 85 ? 19.724 -15.745 -34.650 1.00 88.44 85 TYR A O 1
ATOM 647 N N . MET A 1 86 ? 21.509 -15.453 -35.980 1.00 88.38 86 MET A N 1
ATOM 648 C CA . MET A 1 86 ? 21.794 -14.094 -35.498 1.00 88.38 86 MET A CA 1
ATOM 649 C C . MET A 1 86 ? 20.660 -13.123 -35.834 1.00 88.38 86 MET A C 1
ATOM 651 O O . MET A 1 86 ? 20.194 -12.399 -34.956 1.00 88.38 86 MET A O 1
ATOM 655 N N . THR A 1 87 ? 20.185 -13.144 -37.080 1.00 91.25 87 THR A N 1
ATOM 656 C CA . THR A 1 87 ? 19.097 -12.278 -37.550 1.00 91.25 87 THR A CA 1
ATOM 657 C C . THR A 1 87 ? 17.800 -12.591 -36.811 1.00 91.25 87 THR A C 1
ATOM 659 O O . THR A 1 87 ? 17.150 -11.687 -36.288 1.00 91.25 87 THR A O 1
ATOM 662 N N . ILE A 1 88 ? 17.446 -13.874 -36.696 1.00 91.12 88 ILE A N 1
ATOM 663 C CA . ILE A 1 88 ? 16.226 -14.312 -36.007 1.00 91.12 88 ILE A CA 1
ATOM 664 C C . ILE A 1 88 ? 16.297 -13.974 -34.514 1.00 91.12 88 ILE A C 1
ATOM 666 O O . ILE A 1 88 ? 15.311 -13.495 -33.951 1.00 91.12 88 ILE A O 1
ATOM 670 N N . THR A 1 89 ? 17.458 -14.158 -33.878 1.00 91.94 89 THR A N 1
ATOM 671 C CA . THR A 1 89 ? 17.671 -13.791 -32.469 1.00 91.94 89 THR A CA 1
ATOM 672 C C . THR A 1 89 ? 17.466 -12.295 -32.268 1.00 91.94 89 THR A C 1
ATOM 674 O O . THR A 1 89 ? 16.667 -11.911 -31.420 1.00 91.94 89 THR A O 1
ATOM 677 N N . PHE A 1 90 ? 18.098 -11.453 -33.090 1.00 93.19 90 PHE A N 1
ATOM 678 C CA . PHE A 1 90 ? 17.967 -9.999 -32.990 1.00 93.19 90 PHE A CA 1
ATOM 679 C C . PHE A 1 90 ? 16.516 -9.531 -33.160 1.00 93.19 90 PHE A C 1
ATOM 681 O O . PHE A 1 90 ? 16.018 -8.741 -32.359 1.00 93.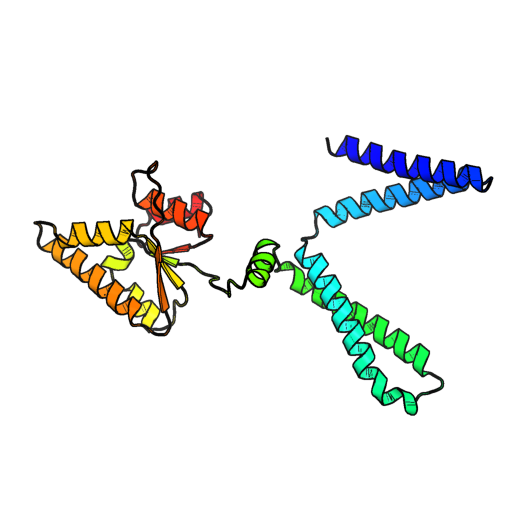19 90 PHE A O 1
ATOM 688 N N . VAL A 1 91 ? 15.811 -10.043 -34.175 1.00 94.69 91 VAL A N 1
ATOM 689 C CA . VAL A 1 91 ? 14.402 -9.695 -34.417 1.00 94.69 91 VAL A CA 1
ATOM 690 C C . VAL A 1 91 ? 13.528 -10.128 -33.241 1.00 94.69 91 VAL A C 1
ATOM 692 O O . VAL A 1 91 ? 12.682 -9.362 -32.781 1.00 94.69 91 VAL A O 1
ATOM 695 N N . THR A 1 92 ? 13.754 -11.330 -32.714 1.00 93.94 92 THR A N 1
ATOM 696 C CA . THR A 1 92 ? 12.989 -11.869 -31.583 1.00 93.94 92 THR A CA 1
ATOM 697 C C . THR A 1 92 ? 13.242 -11.070 -30.303 1.00 93.94 92 THR A C 1
ATOM 699 O O . THR A 1 92 ? 12.294 -10.726 -29.599 1.00 93.94 92 THR A O 1
ATOM 702 N N . GLU A 1 93 ? 14.497 -10.712 -30.022 1.00 95.25 93 GLU A N 1
ATOM 703 C CA . GLU A 1 93 ? 14.883 -9.859 -28.892 1.00 95.25 93 GLU A CA 1
ATOM 704 C C . GLU A 1 93 ? 14.289 -8.454 -29.012 1.00 95.25 93 GLU A C 1
ATOM 706 O O . GLU A 1 93 ? 13.747 -7.939 -28.036 1.00 95.25 93 GLU A O 1
ATOM 711 N N . ALA A 1 94 ? 14.318 -7.848 -30.201 1.00 95.69 94 ALA A N 1
ATOM 712 C CA . ALA A 1 94 ? 13.718 -6.539 -30.434 1.00 95.69 94 ALA A CA 1
ATOM 713 C C . ALA A 1 94 ? 12.198 -6.565 -30.199 1.00 95.69 94 ALA A C 1
ATOM 715 O O . ALA A 1 94 ? 11.665 -5.702 -29.499 1.00 95.69 94 ALA A O 1
ATOM 716 N N . LEU A 1 95 ? 11.503 -7.577 -30.731 1.00 96.75 95 LEU A N 1
ATOM 717 C CA . LEU A 1 95 ? 10.054 -7.725 -30.583 1.00 96.75 95 LEU A CA 1
ATOM 718 C C . LEU A 1 95 ? 9.648 -7.976 -29.128 1.00 96.75 95 LEU A C 1
ATOM 720 O O . LEU A 1 95 ? 8.802 -7.262 -28.588 1.00 96.75 95 LEU A O 1
ATOM 724 N N . LEU A 1 96 ? 10.249 -8.975 -28.480 1.00 96.38 96 LEU A N 1
ATOM 725 C CA . LEU A 1 96 ? 9.890 -9.357 -27.114 1.00 96.38 96 LEU A CA 1
ATOM 726 C C . LEU A 1 96 ? 10.416 -8.369 -26.074 1.00 96.38 96 LEU A C 1
ATOM 728 O O . LEU A 1 96 ? 9.730 -8.113 -25.087 1.00 96.38 96 LEU A O 1
ATOM 732 N N . GLY A 1 97 ? 11.577 -7.759 -26.306 1.00 97.19 97 GLY A N 1
ATOM 733 C CA . GLY A 1 97 ? 12.085 -6.662 -25.489 1.00 97.19 97 GLY A CA 1
ATOM 734 C C . GLY A 1 97 ? 11.153 -5.451 -25.537 1.00 97.19 97 GLY A C 1
ATOM 735 O O . GLY A 1 97 ? 10.783 -4.921 -24.489 1.00 97.19 97 GLY A O 1
ATOM 736 N N . TYR A 1 98 ? 10.690 -5.056 -26.728 1.00 96.62 98 TYR A N 1
ATOM 737 C CA . TYR A 1 98 ? 9.720 -3.968 -26.876 1.00 96.62 98 TYR A CA 1
ATOM 738 C C . TYR A 1 98 ? 8.356 -4.311 -26.260 1.00 96.62 98 TYR A C 1
ATOM 740 O O . TYR A 1 98 ? 7.780 -3.495 -25.539 1.00 96.62 98 TYR A O 1
ATOM 748 N N . ALA A 1 99 ? 7.851 -5.529 -26.472 1.00 96.31 99 ALA A N 1
ATOM 749 C CA . ALA A 1 99 ? 6.611 -5.989 -25.848 1.00 96.31 99 ALA A CA 1
ATOM 750 C C . ALA A 1 99 ? 6.715 -5.990 -24.313 1.00 96.31 99 ALA A C 1
ATOM 752 O O . ALA A 1 99 ? 5.833 -5.465 -23.628 1.00 96.31 99 ALA A O 1
ATOM 753 N N . GLY A 1 100 ? 7.820 -6.512 -23.774 1.00 96.19 100 GLY A N 1
ATOM 754 C CA . GLY A 1 100 ? 8.127 -6.508 -22.347 1.00 96.19 100 GLY A CA 1
ATOM 755 C C . GLY A 1 100 ? 8.206 -5.094 -21.777 1.00 96.19 100 GLY A C 1
ATOM 756 O O . GLY A 1 100 ? 7.585 -4.812 -20.752 1.00 96.19 100 GLY A O 1
ATOM 757 N N . LEU A 1 101 ? 8.872 -4.174 -22.481 1.00 96.56 101 LEU A N 1
ATOM 758 C CA . LEU A 1 101 ? 8.912 -2.754 -22.132 1.00 96.56 101 LEU A CA 1
ATOM 759 C C . LEU A 1 101 ? 7.499 -2.158 -22.061 1.00 96.56 101 LEU A C 1
ATOM 761 O O . LEU A 1 101 ? 7.154 -1.537 -21.061 1.00 96.56 101 LEU A O 1
ATOM 765 N N . LEU A 1 102 ? 6.653 -2.366 -23.074 1.00 94.44 102 LEU A N 1
ATOM 766 C CA . LEU A 1 102 ? 5.286 -1.828 -23.094 1.00 94.44 102 LEU A CA 1
ATOM 767 C C . LEU A 1 102 ? 4.424 -2.360 -21.944 1.00 94.44 102 LEU A C 1
ATOM 769 O O . LEU A 1 102 ? 3.690 -1.594 -21.309 1.00 94.44 102 LEU A O 1
ATOM 773 N N . VAL A 1 103 ? 4.503 -3.663 -21.666 1.00 93.19 103 VAL A N 1
ATOM 774 C CA . VAL A 1 103 ? 3.803 -4.284 -20.535 1.00 93.19 103 VAL A CA 1
ATOM 775 C C . VAL A 1 103 ? 4.319 -3.707 -19.218 1.00 93.19 103 VAL A C 1
ATOM 777 O O . VAL A 1 103 ? 3.517 -3.303 -18.373 1.00 93.19 103 VAL A O 1
ATOM 780 N N . GLY A 1 104 ? 5.639 -3.598 -19.075 1.00 92.12 104 GLY A N 1
ATOM 781 C CA . GLY A 1 104 ? 6.313 -3.027 -17.916 1.00 92.12 104 GLY A CA 1
ATOM 782 C C . GLY A 1 104 ? 5.916 -1.577 -17.648 1.00 92.12 104 GLY A C 1
ATOM 783 O O . GLY A 1 104 ? 5.559 -1.233 -16.524 1.00 92.12 104 GLY A O 1
ATOM 784 N N . LEU A 1 105 ? 5.871 -0.740 -18.686 1.00 90.69 105 LEU A N 1
ATOM 785 C CA . LEU A 1 105 ? 5.436 0.655 -18.589 1.00 90.69 105 LEU A CA 1
ATOM 786 C C . LEU A 1 105 ? 3.958 0.769 -18.181 1.00 90.69 105 LEU A C 1
ATOM 788 O O . LEU A 1 105 ? 3.604 1.637 -17.384 1.00 90.69 105 LEU A O 1
ATOM 792 N N . LYS A 1 106 ? 3.078 -0.103 -18.699 1.00 86.62 106 LYS A N 1
ATOM 793 C CA . LYS A 1 106 ? 1.651 -0.115 -18.325 1.00 86.62 106 LYS A CA 1
ATOM 794 C C . LYS A 1 106 ? 1.437 -0.573 -16.884 1.00 86.62 106 LYS A C 1
ATOM 796 O O . LYS A 1 106 ? 0.678 0.066 -16.159 1.00 86.62 106 LYS A O 1
ATOM 801 N N . ARG A 1 107 ? 2.094 -1.660 -16.469 1.00 83.94 107 ARG A N 1
ATOM 802 C CA . ARG A 1 107 ? 1.965 -2.236 -15.119 1.00 83.94 107 ARG A CA 1
ATOM 803 C C . ARG A 1 107 ? 2.699 -1.412 -14.059 1.00 83.94 107 ARG A C 1
ATOM 805 O O . ARG A 1 107 ? 2.217 -1.308 -12.938 1.00 83.94 107 ARG A O 1
ATOM 812 N N . GLY A 1 108 ? 3.792 -0.751 -14.430 1.00 81.38 108 GLY A N 1
ATOM 813 C CA . GLY A 1 108 ? 4.584 0.100 -13.544 1.00 81.38 108 GLY A CA 1
ATOM 814 C C . GLY A 1 108 ? 3.860 1.354 -13.048 1.00 81.38 108 GLY A C 1
ATOM 815 O O . GLY A 1 108 ? 4.253 1.919 -12.033 1.00 81.38 108 GLY A O 1
ATOM 816 N N . LYS A 1 109 ? 2.756 1.768 -13.692 1.00 76.69 109 LYS A N 1
ATOM 817 C CA . LYS A 1 109 ? 1.936 2.908 -13.238 1.00 76.69 109 LYS A CA 1
ATOM 818 C C . LYS A 1 109 ? 1.408 2.751 -11.809 1.00 76.69 109 LYS A C 1
ATOM 820 O O . LYS A 1 109 ? 1.246 3.760 -11.135 1.00 76.69 109 LYS A O 1
ATOM 825 N N . GLY A 1 110 ? 1.166 1.517 -11.359 1.00 67.44 110 GLY A N 1
ATOM 826 C CA . GLY A 1 110 ? 0.694 1.226 -10.001 1.00 67.44 110 GLY A CA 1
ATOM 827 C C . GLY A 1 110 ? 1.798 1.117 -8.944 1.00 67.44 110 GLY A C 1
ATOM 828 O O . GLY A 1 110 ? 1.490 1.005 -7.764 1.00 67.44 110 GLY A O 1
ATOM 829 N N . LEU A 1 111 ? 3.078 1.141 -9.332 1.00 67.50 111 LEU A N 1
ATOM 830 C CA . LEU A 1 111 ? 4.192 0.961 -8.400 1.00 67.50 111 LEU A CA 1
ATOM 831 C C . LEU A 1 111 ? 4.619 2.311 -7.809 1.00 67.50 111 LEU A C 1
ATOM 833 O O . LEU A 1 111 ? 5.094 3.202 -8.513 1.00 67.50 111 LEU A O 1
ATOM 837 N N . THR A 1 112 ? 4.483 2.469 -6.495 1.00 70.06 112 THR A N 1
ATOM 838 C CA . THR A 1 112 ? 4.984 3.640 -5.761 1.00 70.06 112 THR A CA 1
ATOM 839 C C . THR A 1 112 ? 6.290 3.311 -5.038 1.00 70.06 112 THR A C 1
ATOM 841 O O . THR A 1 112 ? 6.544 2.162 -4.675 1.00 70.06 112 THR A O 1
ATOM 844 N N . VAL A 1 113 ? 7.133 4.325 -4.798 1.00 66.38 113 VAL A N 1
ATOM 845 C CA . VAL A 1 113 ? 8.384 4.166 -4.020 1.00 66.38 113 VAL A CA 1
ATOM 846 C C . VAL A 1 113 ? 8.099 3.605 -2.634 1.00 66.38 113 VAL A C 1
ATOM 848 O O . VAL A 1 113 ? 8.832 2.743 -2.164 1.00 66.38 113 VAL A O 1
ATOM 851 N N . SER A 1 114 ? 7.009 4.061 -2.010 1.00 58.56 114 SER A N 1
ATOM 852 C CA . SER A 1 114 ? 6.569 3.574 -0.702 1.00 58.56 114 SER A CA 1
ATOM 853 C C . SER A 1 114 ? 6.199 2.088 -0.751 1.00 58.56 114 SER A C 1
ATOM 855 O O . SER A 1 114 ? 6.692 1.317 0.067 1.00 58.56 114 SER A O 1
ATOM 857 N N . GLY A 1 115 ? 5.434 1.651 -1.762 1.00 61.94 115 GLY A N 1
ATOM 858 C CA . GLY A 1 115 ? 5.092 0.237 -1.956 1.00 61.94 115 GLY A CA 1
ATOM 859 C C . GLY A 1 115 ? 6.319 -0.651 -2.183 1.00 61.94 115 GLY A C 1
ATOM 860 O O . GLY A 1 115 ? 6.440 -1.707 -1.572 1.00 61.94 115 GLY A O 1
ATOM 861 N N . MET A 1 116 ? 7.289 -0.200 -2.983 1.00 62.38 116 MET A N 1
ATOM 862 C CA . MET A 1 116 ? 8.536 -0.948 -3.198 1.00 62.38 116 MET A CA 1
ATOM 863 C C . MET A 1 116 ? 9.408 -0.997 -1.939 1.00 62.38 116 MET A C 1
ATOM 865 O O . MET A 1 116 ? 9.897 -2.062 -1.578 1.00 62.38 116 MET A O 1
ATOM 869 N N . LEU A 1 117 ? 9.572 0.122 -1.229 1.00 60.66 117 LEU A N 1
ATOM 870 C CA . LEU A 1 117 ? 10.339 0.161 0.018 1.00 60.66 117 LEU A CA 1
ATOM 871 C C . LEU A 1 117 ? 9.699 -0.716 1.109 1.00 60.66 117 LEU A C 1
ATOM 873 O O . LEU A 1 117 ? 10.421 -1.332 1.890 1.00 60.66 117 LEU A O 1
ATOM 877 N N . ARG A 1 118 ? 8.363 -0.811 1.134 1.00 54.56 118 ARG A N 1
ATOM 878 C CA . ARG A 1 118 ? 7.591 -1.726 1.992 1.00 54.56 118 ARG A CA 1
ATOM 879 C C . ARG A 1 118 ? 7.847 -3.199 1.639 1.00 54.56 118 ARG A C 1
ATOM 881 O O . ARG A 1 118 ? 8.165 -3.973 2.540 1.00 54.56 118 ARG A O 1
ATOM 888 N N . LEU A 1 119 ? 7.835 -3.560 0.349 1.00 58.09 119 LEU A N 1
ATOM 889 C CA . LEU A 1 119 ? 8.175 -4.912 -0.132 1.00 58.09 119 LEU A CA 1
ATOM 890 C C . LEU A 1 119 ? 9.611 -5.320 0.238 1.00 58.09 119 LEU A C 1
ATOM 892 O O . LEU A 1 119 ? 9.836 -6.429 0.717 1.00 58.09 119 LEU A O 1
ATOM 896 N N . PHE A 1 120 ? 10.581 -4.414 0.074 1.00 60.78 120 PHE A N 1
ATOM 897 C CA . PHE A 1 120 ? 11.982 -4.666 0.436 1.00 60.78 120 PHE A CA 1
ATOM 898 C C . PHE A 1 120 ? 12.219 -4.745 1.952 1.00 60.78 120 PHE A C 1
ATOM 900 O O . PHE A 1 120 ? 13.165 -5.398 2.383 1.00 60.78 120 PHE A O 1
ATOM 907 N N . LYS A 1 121 ? 11.370 -4.113 2.773 1.00 57.72 121 LYS A N 1
ATOM 908 C CA . LYS A 1 121 ? 11.453 -4.165 4.243 1.00 57.72 121 LYS A CA 1
ATOM 909 C C . LYS A 1 121 ? 10.817 -5.414 4.864 1.00 57.72 121 LYS A C 1
ATOM 911 O O . LYS A 1 121 ? 10.778 -5.507 6.087 1.00 57.72 121 LYS A O 1
ATOM 916 N N . GLY A 1 122 ? 10.307 -6.357 4.067 1.00 48.81 122 GLY A N 1
ATOM 917 C CA . GLY A 1 122 ? 9.658 -7.567 4.587 1.00 48.81 122 GLY A CA 1
ATOM 918 C C . GLY A 1 122 ? 8.358 -7.291 5.352 1.00 48.81 122 GLY A C 1
ATOM 919 O O . GLY A 1 122 ? 7.825 -8.190 5.998 1.00 48.81 122 GLY A O 1
ATOM 920 N N . GLN A 1 123 ? 7.826 -6.066 5.270 1.00 48.28 123 GLN A N 1
ATOM 921 C CA . GLN A 1 123 ? 6.473 -5.747 5.710 1.00 48.28 123 GLN A CA 1
ATOM 922 C C . GLN A 1 123 ? 5.536 -6.224 4.604 1.00 48.28 123 GLN A C 1
ATOM 924 O O . GLN A 1 123 ? 5.207 -5.479 3.682 1.00 48.28 123 GLN A O 1
ATOM 929 N N . GLY A 1 124 ? 5.197 -7.515 4.640 1.00 45.06 124 GLY A N 1
ATOM 930 C CA . GLY A 1 124 ? 4.179 -8.073 3.759 1.00 45.06 124 GLY A CA 1
ATOM 931 C C . GLY A 1 124 ? 2.897 -7.251 3.862 1.00 45.06 124 GLY A C 1
ATOM 932 O O . GLY A 1 124 ? 2.564 -6.812 4.954 1.00 45.06 124 GLY A O 1
ATOM 933 N N . PHE A 1 125 ? 2.259 -7.014 2.713 1.00 44.41 125 PHE A N 1
ATOM 934 C CA . PHE A 1 125 ? 0.850 -6.671 2.464 1.00 44.41 125 PHE A CA 1
ATOM 935 C C . PHE A 1 125 ? -0.112 -6.516 3.677 1.00 44.41 125 PHE A C 1
ATOM 937 O O . PHE A 1 125 ? -1.218 -7.045 3.655 1.00 44.41 125 PHE A O 1
ATOM 944 N N . GLU A 1 126 ? 0.187 -5.714 4.701 1.00 54.62 126 GLU A N 1
ATOM 945 C CA . GLU A 1 126 ? -0.845 -5.145 5.581 1.00 54.62 126 GLU A CA 1
ATOM 946 C C . GLU A 1 126 ? -1.473 -3.953 4.845 1.00 54.62 126 GLU A C 1
ATOM 948 O O . GLU A 1 126 ? -1.463 -2.817 5.302 1.00 54.62 126 GLU A O 1
ATOM 953 N N . GLU A 1 127 ? -1.967 -4.204 3.629 1.00 57.59 127 GLU A N 1
ATOM 954 C CA . GLU A 1 127 ? -2.376 -3.180 2.660 1.00 57.59 127 GLU A CA 1
ATOM 955 C C . GLU A 1 127 ? -3.682 -2.471 3.040 1.00 57.59 127 GLU A C 1
ATOM 957 O O . GLU A 1 127 ? -4.154 -1.609 2.313 1.00 57.59 127 GLU A O 1
ATOM 962 N N . ASN A 1 128 ? -4.284 -2.807 4.180 1.00 68.31 128 ASN A N 1
ATOM 963 C CA . ASN A 1 128 ? -5.503 -2.171 4.657 1.00 68.31 128 ASN A CA 1
ATOM 964 C C . ASN A 1 128 ? -5.568 -2.259 6.183 1.00 68.31 128 ASN A C 1
ATOM 966 O O . ASN A 1 128 ? -6.410 -2.993 6.713 1.00 68.31 128 ASN A O 1
ATOM 970 N N . LEU A 1 129 ? -4.677 -1.538 6.872 1.00 86.81 129 LEU A N 1
ATOM 971 C CA . LEU A 1 129 ? -4.803 -1.316 8.311 1.00 86.81 129 LEU A CA 1
ATOM 972 C C . LEU A 1 129 ? -6.138 -0.624 8.579 1.00 86.81 129 LEU A C 1
ATOM 974 O O . LEU A 1 129 ? -6.378 0.483 8.100 1.00 86.81 129 LEU A O 1
ATOM 978 N N . LYS A 1 130 ? -7.022 -1.299 9.306 1.00 91.62 130 LYS A N 1
ATOM 979 C CA . LYS A 1 130 ? -8.359 -0.799 9.638 1.00 91.62 130 LYS A CA 1
ATOM 980 C C . LYS A 1 130 ? -8.382 -0.398 11.100 1.00 91.62 130 LYS A C 1
ATOM 982 O O . LYS A 1 130 ? -8.269 -1.252 11.972 1.00 91.62 130 LYS A O 1
ATOM 987 N N . LEU A 1 131 ? -8.505 0.891 11.370 1.00 92.94 131 LEU A N 1
ATOM 988 C CA . LEU A 1 131 ? -8.643 1.413 12.719 1.00 92.94 131 LEU A CA 1
ATOM 989 C C . LEU A 1 131 ? -10.121 1.389 13.098 1.00 92.94 131 LEU A C 1
ATOM 991 O O . LEU A 1 131 ? -10.951 1.965 12.394 1.00 92.94 131 LEU A O 1
ATOM 995 N N . LEU A 1 132 ? -10.444 0.705 14.192 1.00 91.94 132 LEU A N 1
ATOM 996 C CA . LEU A 1 132 ? -11.810 0.628 14.702 1.00 91.94 132 LEU A CA 1
ATOM 997 C C . LEU A 1 132 ? -12.085 1.762 15.685 1.00 91.94 132 LEU A C 1
ATOM 999 O O . LEU A 1 132 ? -11.331 1.964 16.635 1.00 91.94 132 LEU A O 1
ATOM 1003 N N . ASP A 1 133 ? -13.205 2.442 15.474 1.00 92.75 133 ASP A N 1
ATOM 1004 C CA . ASP A 1 133 ? -13.789 3.381 16.425 1.00 92.75 133 ASP A CA 1
ATOM 1005 C C . ASP A 1 133 ? -14.652 2.651 17.481 1.00 92.75 133 ASP A C 1
ATOM 1007 O O . ASP A 1 133 ? -15.276 1.615 17.208 1.00 92.75 133 ASP A O 1
ATOM 1011 N N . THR A 1 134 ? -14.740 3.221 18.684 1.00 91.56 134 THR A N 1
ATOM 1012 C CA . THR A 1 134 ? -15.587 2.782 19.801 1.00 91.56 134 THR A CA 1
ATOM 1013 C C . THR A 1 134 ? -17.045 2.592 19.360 1.00 91.56 134 THR A C 1
ATOM 1015 O O . THR A 1 134 ? -17.694 1.615 19.749 1.00 91.56 134 THR A O 1
ATOM 1018 N N . SER A 1 135 ? -17.565 3.472 18.494 1.00 91.19 135 SER A N 1
ATOM 1019 C CA . SER A 1 135 ? -18.948 3.403 17.993 1.00 91.19 135 SER A CA 1
ATOM 1020 C C . SER A 1 135 ? -19.256 2.106 17.226 1.00 91.19 135 SER A C 1
ATOM 1022 O O . SER A 1 135 ? -20.316 1.502 17.418 1.00 91.19 135 SER A O 1
ATOM 1024 N N . VAL A 1 136 ? -18.318 1.642 16.399 1.00 93.19 136 VAL A N 1
ATOM 1025 C CA . VAL A 1 136 ? -18.445 0.432 15.568 1.00 93.19 136 VAL A CA 1
ATOM 1026 C C . VAL A 1 136 ? -18.306 -0.823 16.412 1.00 93.19 136 VAL A C 1
ATOM 1028 O O . VAL A 1 136 ? -19.049 -1.789 16.224 1.00 93.19 136 VAL A O 1
ATOM 1031 N N . ILE A 1 137 ? -17.390 -0.793 17.379 1.00 93.75 137 ILE A N 1
ATOM 1032 C CA . ILE A 1 137 ? -17.157 -1.908 18.296 1.00 93.75 137 ILE A CA 1
ATOM 1033 C C . ILE A 1 137 ? -18.401 -2.164 19.158 1.00 93.75 137 ILE A C 1
ATOM 1035 O O . ILE A 1 137 ? -18.834 -3.307 19.292 1.00 93.75 137 ILE A O 1
ATOM 1039 N N . ILE A 1 138 ? -19.016 -1.109 19.703 1.00 92.94 138 ILE A N 1
ATOM 1040 C CA . ILE A 1 138 ? -20.220 -1.228 20.543 1.00 92.94 138 ILE A CA 1
ATOM 1041 C C . ILE A 1 138 ? -21.440 -1.699 19.737 1.00 92.94 138 ILE A C 1
ATOM 1043 O O . ILE A 1 138 ? -22.270 -2.449 20.257 1.00 92.94 138 ILE A O 1
ATOM 1047 N N . ASP A 1 139 ? -21.578 -1.245 18.490 1.00 91.88 139 ASP A N 1
ATOM 1048 C CA . ASP A 1 139 ? -22.655 -1.680 17.595 1.00 91.88 139 ASP A CA 1
ATOM 1049 C C . ASP A 1 139 ? -22.550 -3.184 17.274 1.00 91.88 139 ASP A C 1
ATOM 1051 O O . ASP A 1 139 ? -23.551 -3.905 17.292 1.00 91.88 139 ASP A O 1
ATOM 1055 N N . GLY A 1 140 ? -21.326 -3.678 17.077 1.00 91.31 140 GLY A N 1
ATOM 1056 C CA . GLY A 1 140 ? -21.001 -5.102 17.016 1.00 91.31 140 GLY A CA 1
ATOM 1057 C C . GLY A 1 140 ? -21.236 -5.780 15.667 1.00 91.31 140 GLY A C 1
ATOM 1058 O O . GLY A 1 140 ? -20.672 -6.849 15.442 1.00 91.31 140 GLY A O 1
ATOM 1059 N N . ARG A 1 141 ? -21.966 -5.151 14.732 1.00 93.56 141 ARG A N 1
ATOM 1060 C CA . ARG A 1 141 ? -22.193 -5.709 13.382 1.00 93.56 141 ARG A CA 1
ATOM 1061 C C . ARG A 1 141 ? -20.903 -5.914 12.592 1.00 93.56 141 ARG A C 1
ATOM 1063 O O . ARG A 1 141 ? -20.877 -6.732 11.681 1.00 93.56 141 ARG A O 1
ATOM 1070 N N . ILE A 1 142 ? -19.821 -5.216 12.950 1.00 92.50 142 ILE A N 1
ATOM 1071 C CA . ILE A 1 142 ? -18.510 -5.405 12.321 1.00 92.50 142 ILE A CA 1
ATOM 1072 C C . ILE A 1 142 ? -18.022 -6.853 12.426 1.00 92.50 142 ILE A C 1
ATOM 1074 O O . ILE A 1 142 ? -17.457 -7.367 11.468 1.00 92.50 142 ILE A O 1
ATOM 1078 N N . ALA A 1 143 ? -18.291 -7.538 13.542 1.00 92.00 143 ALA A N 1
ATOM 1079 C CA . ALA A 1 143 ? -17.896 -8.932 13.696 1.00 92.00 143 ALA A CA 1
ATOM 1080 C C . ALA A 1 143 ? -18.654 -9.840 12.724 1.00 92.00 143 ALA A C 1
ATOM 1082 O O . ALA A 1 143 ? -18.050 -10.727 12.135 1.00 92.00 143 ALA A O 1
ATOM 1083 N N . ASP A 1 144 ? -19.942 -9.594 12.503 1.00 91.31 144 ASP A N 1
ATOM 1084 C CA . ASP A 1 144 ? -20.747 -10.402 11.584 1.00 91.31 144 ASP A CA 1
ATOM 1085 C C . ASP A 1 144 ? -20.343 -10.149 10.120 1.00 91.31 144 ASP A C 1
ATOM 1087 O O . ASP A 1 144 ? -20.293 -11.074 9.312 1.00 91.31 144 ASP A O 1
ATOM 1091 N N . VAL A 1 145 ? -19.973 -8.907 9.782 1.00 90.81 145 VAL A N 1
ATOM 1092 C CA . VAL A 1 145 ? -19.433 -8.547 8.458 1.00 90.81 145 VAL A CA 1
ATOM 1093 C C . VAL A 1 145 ? -18.077 -9.219 8.204 1.00 90.81 14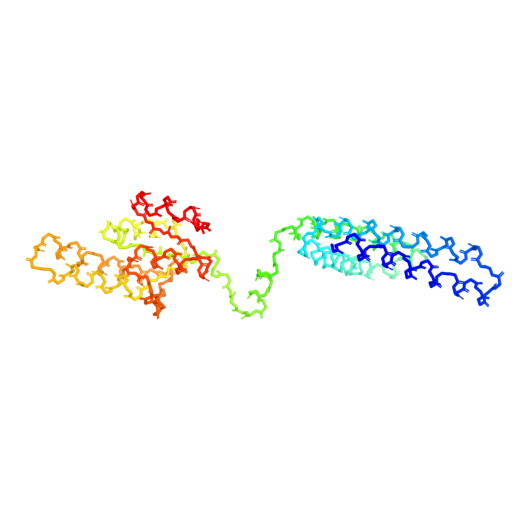5 VAL A C 1
ATOM 1095 O O . VAL A 1 145 ? -17.830 -9.703 7.096 1.00 90.81 145 VAL A O 1
ATOM 1098 N N . CYS A 1 146 ? -17.212 -9.279 9.219 1.00 88.19 146 CYS A N 1
ATOM 1099 C CA . CYS A 1 146 ? -15.954 -10.020 9.153 1.00 88.19 146 CYS A CA 1
ATOM 1100 C C . CYS A 1 146 ? -16.194 -11.530 9.035 1.00 88.19 146 CYS A C 1
ATOM 1102 O O . CYS A 1 146 ? -15.565 -12.183 8.213 1.00 88.19 146 CYS A O 1
ATOM 1104 N N . GLU A 1 147 ? -17.125 -12.091 9.805 1.00 85.75 147 GLU A N 1
ATOM 1105 C CA . GLU A 1 147 ? -17.467 -13.520 9.777 1.00 85.75 147 GLU A CA 1
ATOM 1106 C C . GLU A 1 147 ? -18.026 -13.953 8.413 1.00 85.75 147 GLU A C 1
ATOM 1108 O O . GLU A 1 147 ? -17.698 -15.028 7.918 1.00 85.75 147 GLU A O 1
ATOM 1113 N N . ALA A 1 148 ? -18.794 -13.082 7.756 1.00 83.94 148 ALA A N 1
ATOM 1114 C CA . ALA A 1 148 ? -19.281 -13.290 6.396 1.00 83.94 148 ALA A CA 1
ATOM 1115 C C . ALA A 1 148 ? -18.200 -13.118 5.303 1.00 83.94 148 ALA A C 1
ATOM 1117 O O . ALA A 1 148 ? -18.490 -13.342 4.129 1.00 83.94 148 ALA A O 1
ATOM 1118 N N . GLY A 1 149 ? -16.974 -12.712 5.657 1.00 79.69 149 GLY A N 1
ATOM 1119 C CA . GLY A 1 149 ? -15.848 -12.566 4.725 1.00 79.69 149 GLY A CA 1
ATOM 1120 C C . GLY A 1 149 ? -15.877 -11.297 3.866 1.00 79.69 149 GLY A C 1
ATOM 1121 O O . GLY A 1 149 ? -15.120 -11.184 2.909 1.00 79.69 149 GLY A O 1
ATOM 1122 N N . PHE A 1 150 ? -16.735 -10.320 4.180 1.00 78.94 150 PHE A N 1
ATOM 1123 C CA . PHE A 1 150 ? -16.795 -9.062 3.419 1.00 78.94 150 PHE A CA 1
ATOM 1124 C C . PHE A 1 150 ? -15.660 -8.095 3.775 1.00 78.94 150 PHE A C 1
ATOM 1126 O O . PHE A 1 150 ? -15.282 -7.259 2.953 1.00 78.94 150 PHE A O 1
ATOM 1133 N N . ILE A 1 151 ? -15.138 -8.173 5.002 1.00 83.75 151 ILE A N 1
ATOM 1134 C CA . ILE A 1 151 ? -14.024 -7.348 5.476 1.00 83.75 151 ILE A CA 1
ATOM 1135 C C . ILE A 1 151 ? -12.967 -8.263 6.098 1.00 83.75 151 ILE A C 1
ATOM 1137 O O . ILE A 1 151 ? -13.235 -8.964 7.068 1.00 83.75 151 ILE A O 1
ATOM 1141 N N . GLU A 1 152 ? -11.751 -8.209 5.556 1.00 79.81 152 GLU A N 1
ATOM 1142 C CA . GLU A 1 152 ? -10.611 -9.042 5.962 1.00 79.81 152 GLU A CA 1
ATOM 1143 C C . GLU A 1 152 ? -9.366 -8.192 6.262 1.00 79.81 152 GLU A C 1
ATOM 1145 O O . GLU A 1 152 ? -9.317 -6.996 5.953 1.00 79.81 152 GLU A O 1
ATOM 1150 N N . GLY A 1 153 ? -8.327 -8.808 6.831 1.00 81.94 153 GLY A N 1
ATOM 1151 C CA . GLY A 1 153 ? -7.003 -8.204 7.027 1.00 81.94 153 GLY A CA 1
ATOM 1152 C C . GLY A 1 153 ? -6.721 -7.752 8.462 1.00 81.94 153 GLY A C 1
ATOM 1153 O O . GLY A 1 153 ? -7.311 -8.265 9.415 1.00 81.94 153 GLY A O 1
ATOM 1154 N N . THR A 1 154 ? -5.787 -6.808 8.615 1.00 87.81 154 THR A N 1
ATOM 1155 C CA . THR A 1 154 ? -5.325 -6.359 9.936 1.00 87.81 154 THR A CA 1
ATOM 1156 C C . THR A 1 154 ? -6.151 -5.188 10.460 1.00 87.81 154 THR A C 1
ATOM 1158 O O . THR A 1 154 ? -6.216 -4.119 9.848 1.00 87.81 154 THR A O 1
ATOM 1161 N N . PHE A 1 155 ? -6.745 -5.376 11.633 1.00 91.62 155 PHE A N 1
ATOM 1162 C CA . PHE A 1 155 ? -7.411 -4.333 12.396 1.00 91.62 155 PHE A CA 1
ATOM 1163 C C . PHE A 1 155 ? -6.469 -3.825 13.480 1.00 91.62 155 PHE A C 1
ATOM 1165 O O . PHE A 1 155 ? -5.947 -4.598 14.286 1.00 91.62 155 PHE A O 1
ATOM 1172 N N . ILE A 1 156 ? -6.265 -2.515 13.500 1.00 91.44 156 ILE A N 1
ATOM 1173 C CA . ILE A 1 156 ? -5.490 -1.829 14.524 1.00 91.44 156 ILE A CA 1
ATOM 1174 C C . ILE A 1 156 ? -6.454 -1.382 15.618 1.00 91.44 156 ILE A C 1
ATOM 1176 O O . ILE A 1 156 ? -7.383 -0.615 15.358 1.00 91.44 156 ILE A O 1
ATOM 1180 N N . LEU A 1 157 ? -6.218 -1.859 16.838 1.00 92.06 157 LEU A N 1
ATOM 1181 C CA . LEU A 1 157 ? -6.941 -1.444 18.034 1.00 92.06 157 LEU A CA 1
ATOM 1182 C C . LEU A 1 157 ? -6.029 -0.555 18.893 1.00 92.06 157 LEU A C 1
ATOM 1184 O O . LEU A 1 157 ? -5.109 -1.069 19.535 1.00 92.06 157 LEU A O 1
ATOM 1188 N N . PRO A 1 158 ? -6.247 0.767 18.920 1.00 91.19 158 PRO A N 1
ATOM 1189 C CA . PRO A 1 158 ? -5.444 1.656 19.747 1.00 91.19 158 PRO A CA 1
ATOM 1190 C C . PRO A 1 158 ? -5.732 1.442 21.236 1.00 91.19 158 PRO A C 1
ATOM 1192 O O . PRO A 1 158 ? -6.884 1.239 21.630 1.00 91.19 158 PRO A O 1
ATOM 1195 N N . GLN A 1 159 ? -4.707 1.559 22.080 1.00 90.25 159 GLN A N 1
ATOM 1196 C CA . GLN A 1 159 ? -4.841 1.377 23.528 1.00 90.25 159 GLN A CA 1
ATOM 1197 C C . GLN A 1 159 ? -5.879 2.329 24.150 1.00 90.25 159 GLN A C 1
ATOM 1199 O O . GLN A 1 159 ? -6.624 1.934 25.047 1.00 90.25 159 GLN A O 1
ATOM 1204 N N . PHE A 1 160 ? -5.987 3.560 23.644 1.00 90.19 160 PHE A N 1
ATOM 1205 C CA . PHE A 1 160 ? -6.956 4.543 24.136 1.00 90.19 160 PHE A CA 1
ATOM 1206 C C . PHE A 1 160 ? -8.421 4.159 23.849 1.00 90.19 160 PHE A C 1
ATOM 1208 O O . PHE A 1 160 ? -9.284 4.452 24.671 1.00 90.19 160 PHE A O 1
ATOM 1215 N N . ILE A 1 161 ? -8.708 3.448 22.749 1.00 92.50 161 ILE A N 1
ATOM 1216 C CA . ILE A 1 161 ? -10.057 2.925 22.450 1.00 92.50 161 ILE A CA 1
ATOM 1217 C C . ILE A 1 161 ? -10.419 1.810 23.436 1.00 92.50 161 ILE A C 1
ATOM 1219 O O . ILE A 1 161 ? -11.537 1.746 23.947 1.00 92.50 161 ILE A O 1
ATOM 1223 N N . LEU A 1 162 ? -9.455 0.941 23.758 1.00 91.81 162 LEU A N 1
ATOM 1224 C CA . LEU A 1 162 ? -9.656 -0.117 24.747 1.00 91.81 162 LEU A CA 1
ATOM 1225 C C . LEU A 1 162 ? -9.927 0.462 26.146 1.00 91.81 162 LEU A C 1
ATOM 1227 O O . LEU A 1 162 ? -10.825 -0.013 26.841 1.00 91.81 162 LEU A O 1
ATOM 1231 N N . GLN A 1 163 ? -9.191 1.505 26.539 1.00 90.88 163 GLN A N 1
ATOM 1232 C CA . GLN A 1 163 ? -9.409 2.220 27.800 1.00 90.88 163 GLN A CA 1
ATOM 1233 C C . GLN A 1 163 ? -10.787 2.893 27.850 1.00 90.88 163 GLN A C 1
ATOM 1235 O O . GLN A 1 163 ? -11.463 2.824 28.876 1.00 90.88 163 GLN A O 1
ATOM 1240 N N . GLU A 1 164 ? -11.235 3.502 26.751 1.00 91.31 164 GLU A N 1
ATOM 1241 C CA . GLU A 1 164 ? -12.567 4.105 26.668 1.00 91.31 164 GLU A CA 1
ATOM 1242 C C . GLU A 1 164 ? -13.678 3.053 26.819 1.00 91.31 164 GLU A C 1
ATOM 1244 O O . GLU A 1 164 ? -14.611 3.242 27.603 1.00 91.31 164 GLU A O 1
ATOM 1249 N N . LEU A 1 165 ? -13.556 1.904 26.147 1.00 93.31 165 LEU A N 1
ATOM 1250 C CA . LEU A 1 165 ? -14.505 0.795 26.290 1.00 93.31 165 LEU A CA 1
ATOM 1251 C C . LEU A 1 165 ? -14.560 0.250 27.721 1.00 93.31 165 LEU A C 1
ATOM 1253 O O . LEU A 1 165 ? -15.655 -0.011 28.223 1.00 93.31 165 LEU A O 1
ATOM 1257 N N . GLN A 1 166 ? -13.409 0.108 28.385 1.00 93.38 166 GLN A N 1
ATOM 1258 C CA . GLN A 1 166 ? -13.334 -0.294 29.795 1.00 93.38 166 GLN A CA 1
ATOM 1259 C C . GLN A 1 166 ? -14.018 0.733 30.701 1.00 93.38 166 GLN A C 1
ATOM 1261 O O . GLN A 1 166 ? -14.876 0.373 31.504 1.00 93.38 166 GLN A O 1
ATOM 1266 N N . TYR A 1 167 ? -13.735 2.022 30.503 1.00 93.75 167 TYR A N 1
ATOM 1267 C CA . TYR A 1 167 ? -14.381 3.097 31.252 1.00 93.75 167 TYR A CA 1
ATOM 1268 C C . TYR A 1 167 ? -15.913 3.081 31.098 1.00 93.75 167 TYR A C 1
ATOM 1270 O O . TYR A 1 167 ? -16.650 3.257 32.071 1.00 93.75 167 TYR A O 1
ATOM 1278 N N . ILE A 1 168 ? -16.419 2.813 29.889 1.00 93.00 168 ILE A N 1
ATOM 1279 C CA . ILE A 1 168 ? -17.860 2.657 29.635 1.00 93.00 168 ILE A CA 1
ATOM 1280 C C . ILE A 1 168 ? -18.407 1.387 30.311 1.00 93.00 168 ILE A C 1
ATOM 1282 O O . ILE A 1 168 ? -19.511 1.416 30.866 1.00 93.00 168 ILE A O 1
ATOM 1286 N N . ALA A 1 169 ? -17.655 0.282 30.289 1.00 92.44 169 ALA A N 1
ATOM 1287 C CA . ALA A 1 169 ? -18.032 -0.991 30.907 1.00 92.44 169 ALA A CA 1
ATOM 1288 C C . ALA A 1 169 ? -18.136 -0.910 32.443 1.00 92.44 169 ALA A C 1
ATOM 1290 O O . ALA A 1 169 ? -18.978 -1.604 33.019 1.00 92.44 169 ALA A O 1
ATOM 1291 N N . ASP A 1 170 ? -17.367 -0.014 33.068 1.00 94.44 170 ASP A N 1
ATOM 1292 C CA . ASP A 1 170 ? -17.332 0.229 34.517 1.00 94.44 170 ASP A CA 1
ATOM 1293 C C . ASP A 1 170 ? -18.271 1.360 34.982 1.00 94.44 170 ASP A C 1
ATOM 1295 O O . ASP A 1 170 ? -18.338 1.692 36.167 1.00 94.44 170 ASP A O 1
ATOM 1299 N N . SER A 1 171 ? -19.043 1.956 34.067 1.00 95.12 171 SER A N 1
ATOM 1300 C CA . SER A 1 171 ? -19.960 3.061 34.372 1.00 95.12 171 SER A CA 1
ATOM 1301 C C . SER A 1 171 ? -20.987 2.708 35.471 1.00 95.12 171 SER A C 1
ATOM 1303 O O . SER A 1 171 ? -21.465 1.583 35.532 1.00 95.12 171 SER A O 1
ATOM 1305 N N . PRO A 1 172 ? -21.452 3.635 36.328 1.00 92.50 172 PRO A N 1
ATOM 1306 C CA . PRO A 1 172 ? -22.558 3.367 37.260 1.00 92.50 172 PRO A CA 1
ATOM 1307 C C . PRO A 1 172 ? -23.929 3.231 36.565 1.00 92.50 172 PRO A C 1
ATOM 1309 O O . PRO A 1 172 ? -24.873 2.697 37.154 1.00 92.50 172 PRO A O 1
ATOM 1312 N N . ASP A 1 173 ? -24.035 3.604 35.291 1.00 95.94 173 ASP A N 1
ATOM 1313 C CA . ASP A 1 173 ? -25.233 3.435 34.467 1.00 95.94 173 ASP A CA 1
ATOM 1314 C C . ASP A 1 173 ? -25.291 2.026 33.846 1.00 95.94 173 ASP A C 1
ATOM 1316 O O . ASP A 1 173 ? -24.408 1.622 33.088 1.00 95.94 173 ASP A O 1
ATOM 1320 N N . ALA A 1 174 ? -26.357 1.275 34.144 1.00 94.25 174 ALA A N 1
ATOM 1321 C CA . ALA A 1 174 ? -26.544 -0.095 33.665 1.00 94.25 174 ALA A CA 1
ATOM 1322 C C . ALA A 1 174 ? -26.555 -0.220 32.133 1.00 94.25 174 ALA A C 1
ATOM 1324 O O . ALA A 1 174 ? -26.010 -1.192 31.604 1.00 94.25 174 ALA A O 1
ATOM 1325 N N . LEU A 1 175 ? -27.129 0.756 31.423 1.00 92.88 175 LEU A N 1
ATOM 1326 C CA . LEU A 1 175 ? -27.185 0.748 29.962 1.00 92.88 175 LEU A CA 1
ATOM 1327 C C . LEU A 1 175 ? -25.794 0.972 29.370 1.00 92.88 175 LEU A C 1
ATOM 1329 O O . LEU A 1 175 ? -25.388 0.247 28.460 1.00 92.88 175 LEU A O 1
ATOM 1333 N N . LYS A 1 176 ? -25.031 1.924 29.922 1.00 92.50 176 LYS A N 1
ATOM 1334 C CA . LYS A 1 176 ? -23.641 2.169 29.507 1.00 92.50 176 LYS A CA 1
ATOM 1335 C C . LYS A 1 176 ? -22.756 0.957 29.784 1.00 92.50 176 LYS A C 1
ATOM 1337 O O . LYS A 1 176 ? -22.100 0.486 28.857 1.00 92.50 176 LYS A O 1
ATOM 1342 N N . ARG A 1 177 ? -22.839 0.358 30.980 1.00 95.69 177 ARG A N 1
ATOM 1343 C CA . ARG A 1 177 ? -22.109 -0.887 31.292 1.00 95.69 177 ARG A CA 1
ATOM 1344 C C . ARG A 1 177 ? -22.418 -2.014 30.324 1.00 95.69 177 ARG A C 1
ATOM 1346 O O . ARG A 1 177 ? -21.515 -2.752 29.939 1.00 95.69 177 ARG A O 1
ATOM 1353 N N . GLY A 1 178 ? -23.695 -2.191 29.979 1.00 93.62 178 GLY A N 1
ATOM 1354 C CA . GLY A 1 178 ? -24.125 -3.222 29.035 1.00 93.62 178 GLY A CA 1
ATOM 1355 C C . GLY A 1 178 ? -23.488 -3.027 27.659 1.00 93.62 178 GLY A C 1
ATOM 1356 O O . GLY A 1 178 ? -22.978 -3.979 27.075 1.00 93.62 178 GLY A O 1
ATOM 1357 N N . ARG A 1 179 ? -23.442 -1.780 27.177 1.00 93.62 179 ARG A N 1
ATOM 1358 C CA . ARG A 1 179 ? -22.794 -1.420 25.907 1.00 93.62 179 ARG A CA 1
ATOM 1359 C C . ARG A 1 179 ? -21.279 -1.625 25.935 1.00 93.62 179 ARG A C 1
ATOM 1361 O O . ARG A 1 179 ? -20.747 -2.195 24.989 1.00 93.62 179 ARG A O 1
ATOM 1368 N N . GLY A 1 180 ? -20.602 -1.205 27.005 1.00 94.06 180 GLY A N 1
ATOM 1369 C CA . GLY A 1 180 ? -19.152 -1.379 27.150 1.00 94.06 180 GLY A CA 1
ATOM 1370 C C . GLY A 1 180 ? -18.742 -2.852 27.179 1.00 94.06 180 GLY A C 1
ATOM 1371 O O . GLY A 1 180 ? -17.872 -3.265 26.415 1.00 94.06 180 GLY A O 1
ATOM 1372 N N . ARG A 1 181 ? -19.441 -3.676 27.976 1.00 94.44 181 ARG A N 1
ATOM 1373 C CA . ARG A 1 181 ? -19.206 -5.130 28.024 1.00 94.44 181 ARG A CA 1
ATOM 1374 C C . ARG A 1 181 ? -19.441 -5.801 26.673 1.00 94.44 181 ARG A C 1
ATOM 1376 O O . ARG A 1 181 ? -18.583 -6.547 26.222 1.00 94.44 181 ARG A O 1
ATOM 1383 N N . ARG A 1 182 ? -20.525 -5.438 25.979 1.00 94.12 182 ARG A N 1
ATOM 1384 C CA . ARG A 1 182 ? -20.785 -5.915 24.614 1.00 94.12 182 ARG A CA 1
ATOM 1385 C C . ARG A 1 182 ? -19.647 -5.565 23.649 1.00 94.12 182 ARG A C 1
ATOM 1387 O O . ARG A 1 182 ? -19.265 -6.405 22.844 1.00 94.12 182 ARG A O 1
ATOM 1394 N N . GLY A 1 183 ? -19.103 -4.350 23.721 1.00 94.56 183 GLY A N 1
ATOM 1395 C CA . GLY A 1 183 ? -17.970 -3.950 22.883 1.00 94.56 183 GLY A CA 1
ATOM 1396 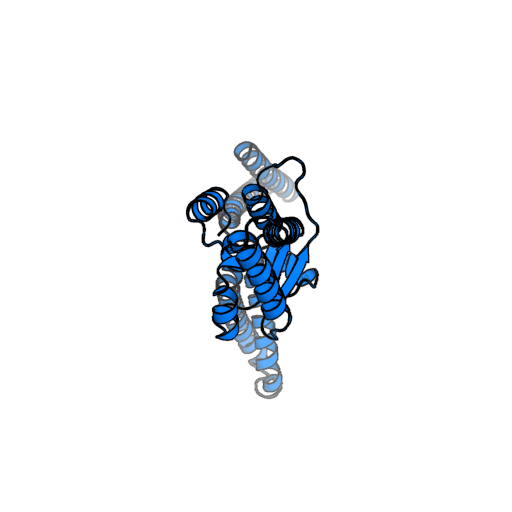C C . GLY A 1 183 ? -16.717 -4.798 23.135 1.00 94.56 183 GLY A C 1
ATOM 1397 O O . GLY A 1 183 ? -16.066 -5.239 22.190 1.00 94.56 183 GLY A O 1
ATOM 1398 N N . LEU A 1 184 ? -16.414 -5.098 24.401 1.00 94.12 184 LEU A N 1
ATOM 1399 C CA . LEU A 1 184 ? -15.312 -5.997 24.764 1.00 94.12 184 LEU A CA 1
ATOM 1400 C C . LEU A 1 184 ? -15.545 -7.431 24.253 1.00 94.12 184 LEU A C 1
ATOM 1402 O O . LEU A 1 184 ? -14.615 -8.050 23.732 1.00 94.12 184 LEU A O 1
ATOM 1406 N N . ASP A 1 185 ? -16.781 -7.934 24.316 1.00 94.81 185 ASP A N 1
ATOM 1407 C CA . ASP A 1 185 ? -17.142 -9.251 23.774 1.00 94.81 185 ASP A CA 1
ATOM 1408 C C . ASP A 1 185 ? -16.942 -9.320 22.248 1.00 94.81 185 ASP A C 1
ATOM 1410 O O . ASP A 1 185 ? -16.432 -10.316 21.730 1.00 94.81 185 ASP A O 1
ATOM 1414 N N . VAL A 1 186 ? -17.286 -8.249 21.522 1.00 94.62 186 VAL A N 1
ATOM 1415 C CA . VAL A 1 186 ? -17.072 -8.124 20.068 1.00 94.62 186 VAL A CA 1
ATOM 1416 C C . VAL A 1 186 ? -15.583 -8.162 19.726 1.00 94.62 186 VAL A C 1
ATOM 1418 O O . VAL A 1 186 ? -15.191 -8.877 18.804 1.00 94.62 186 VAL A O 1
ATOM 1421 N N . LEU A 1 187 ? -14.737 -7.450 20.477 1.00 93.19 187 LEU A N 1
ATOM 1422 C CA . LEU A 1 187 ? -13.283 -7.485 20.276 1.00 93.19 187 LEU A CA 1
ATOM 1423 C C . LEU A 1 187 ? -12.710 -8.885 20.504 1.00 93.19 187 LEU A C 1
ATOM 1425 O O . LEU A 1 187 ? -11.888 -9.353 19.717 1.00 93.19 187 LEU A O 1
ATOM 1429 N N . HIS A 1 188 ? -13.181 -9.583 21.536 1.00 92.56 188 HIS A N 1
ATOM 1430 C CA . HIS A 1 188 ? -12.771 -10.956 21.804 1.00 92.56 188 HIS A CA 1
ATOM 1431 C C . HIS A 1 188 ? -13.269 -11.936 20.727 1.00 92.56 188 HIS A C 1
ATOM 1433 O O . HIS A 1 188 ? -12.551 -12.871 20.371 1.00 92.56 188 HIS A O 1
ATOM 1439 N N . LYS A 1 189 ? -14.464 -11.711 20.155 1.00 92.56 189 LYS A N 1
ATOM 1440 C CA . LYS A 1 189 ? -14.959 -12.457 18.983 1.00 92.56 189 LYS A CA 1
ATOM 1441 C C . LYS A 1 189 ? -14.035 -12.229 17.779 1.00 92.56 189 LYS A C 1
ATOM 1443 O O . LYS A 1 189 ? -13.584 -13.205 17.194 1.00 92.56 189 LYS A O 1
ATOM 1448 N N . LEU A 1 190 ? -13.694 -10.974 17.464 1.00 91.44 190 LEU A N 1
ATOM 1449 C CA . LEU A 1 190 ? -12.787 -10.613 16.363 1.00 91.44 190 LEU A CA 1
ATOM 1450 C C . LEU A 1 190 ? -11.386 -11.226 16.523 1.00 91.44 190 LEU A C 1
ATOM 1452 O O . LEU A 1 190 ? -10.827 -11.718 15.551 1.00 91.44 190 LEU A O 1
ATOM 1456 N N . GLN A 1 191 ? -10.835 -11.257 17.741 1.00 90.12 191 GLN A N 1
ATOM 1457 C CA . GLN A 1 191 ? -9.526 -11.869 18.021 1.00 90.12 191 GLN A CA 1
ATOM 1458 C C . GLN A 1 191 ? -9.477 -13.382 17.773 1.00 90.12 191 GLN A C 1
ATOM 1460 O O . GLN A 1 191 ? -8.399 -13.928 17.551 1.00 90.12 191 GLN A O 1
ATOM 1465 N N . LYS A 1 192 ? -10.620 -14.071 17.841 1.00 88.94 192 LYS A N 1
ATOM 1466 C CA . LYS A 1 192 ? -10.716 -15.523 17.632 1.00 88.94 192 LYS A CA 1
ATOM 1467 C C . LYS A 1 192 ? -10.961 -15.917 16.176 1.00 88.94 192 LYS A C 1
ATOM 1469 O O . LYS A 1 192 ? -10.936 -17.107 15.869 1.00 88.94 192 LYS A O 1
ATOM 1474 N N . MET A 1 193 ? -11.232 -14.954 15.298 1.00 85.44 193 MET A N 1
ATOM 1475 C CA . MET A 1 193 ? -11.482 -15.212 13.882 1.00 85.44 193 MET A CA 1
ATOM 1476 C C . MET A 1 193 ? -10.175 -15.510 13.144 1.00 85.44 193 MET A C 1
ATOM 1478 O O . MET A 1 193 ? -9.160 -14.865 13.376 1.00 85.44 193 MET A O 1
ATOM 1482 N N . SER A 1 194 ? -10.195 -16.474 12.222 1.00 75.69 194 SER A N 1
ATOM 1483 C CA . SER A 1 194 ? -9.008 -16.859 11.444 1.00 75.69 194 SER A CA 1
ATOM 1484 C C . SER A 1 194 ? -8.732 -15.948 10.245 1.00 75.69 194 SER A C 1
ATOM 1486 O O . SER A 1 194 ? -7.616 -15.922 9.739 1.00 75.69 194 SER A O 1
ATOM 1488 N N . ASN A 1 195 ? -9.743 -15.224 9.763 1.00 75.00 195 ASN A N 1
ATOM 1489 C CA . ASN A 1 195 ? -9.664 -14.336 8.598 1.00 75.00 195 ASN A CA 1
ATOM 1490 C C . ASN A 1 195 ? -9.345 -12.873 8.962 1.00 75.00 195 ASN A C 1
ATOM 1492 O O . ASN A 1 195 ? -9.229 -12.016 8.084 1.00 75.00 195 ASN A O 1
ATOM 1496 N N . VAL A 1 196 ? -9.196 -12.585 10.255 1.00 84.25 196 VAL A N 1
ATOM 1497 C CA . VAL A 1 196 ? -8.936 -11.249 10.785 1.00 84.25 196 VAL A CA 1
ATOM 1498 C C . VAL A 1 196 ? -7.739 -11.299 11.725 1.00 84.25 196 VAL A C 1
ATOM 1500 O O . VAL A 1 196 ? -7.638 -12.181 12.568 1.00 84.25 196 VAL A O 1
ATOM 1503 N N . THR A 1 197 ? -6.832 -10.330 11.607 1.00 85.25 197 THR A N 1
ATOM 1504 C CA . THR A 1 197 ? -5.736 -10.149 12.570 1.00 85.25 197 THR A CA 1
ATOM 1505 C C . THR A 1 197 ? -5.984 -8.884 13.375 1.00 85.25 197 THR A C 1
ATOM 1507 O O . THR A 1 197 ? -6.027 -7.795 12.814 1.00 85.25 197 THR A O 1
ATOM 1510 N N . VAL A 1 198 ? -6.147 -9.002 14.693 1.00 89.81 198 VAL A N 1
ATOM 1511 C CA . VAL A 1 198 ? -6.291 -7.838 15.580 1.00 89.81 198 VAL A CA 1
ATOM 1512 C C . VAL A 1 198 ? -4.939 -7.520 16.209 1.00 89.81 198 VAL A C 1
ATOM 1514 O O . VAL A 1 198 ? -4.373 -8.350 16.921 1.00 89.81 198 VAL A O 1
ATOM 1517 N N . ARG A 1 199 ? -4.433 -6.307 15.983 1.00 89.62 199 ARG A N 1
ATOM 1518 C CA . ARG A 1 199 ? -3.172 -5.819 16.547 1.00 89.62 199 ARG A CA 1
ATOM 1519 C C . ARG A 1 199 ? -3.428 -4.630 17.461 1.00 89.62 199 ARG A C 1
ATOM 1521 O O . ARG A 1 199 ? -3.960 -3.611 17.030 1.00 89.62 199 ARG A O 1
ATOM 1528 N N . ILE A 1 200 ? -3.008 -4.755 18.716 1.00 88.44 200 ILE A N 1
ATOM 1529 C CA . ILE A 1 200 ? -3.089 -3.668 19.693 1.00 88.44 200 ILE A CA 1
ATOM 1530 C C . ILE A 1 200 ? -1.854 -2.776 19.542 1.00 88.44 200 ILE A C 1
ATOM 1532 O O . ILE A 1 200 ? -0.735 -3.284 19.440 1.00 88.44 200 ILE A O 1
ATOM 1536 N N . VAL A 1 201 ? -2.058 -1.460 19.493 1.00 87.19 201 VAL A N 1
ATOM 1537 C CA . VAL A 1 201 ? -0.986 -0.465 19.339 1.00 87.19 201 VAL A CA 1
ATOM 1538 C C . VAL A 1 201 ? -1.069 0.560 20.467 1.00 87.19 201 VAL A C 1
ATOM 1540 O O . VAL A 1 201 ? -2.136 1.111 20.735 1.00 87.19 201 VAL A O 1
ATOM 1543 N N . ASP A 1 202 ? 0.071 0.819 21.108 1.00 83.06 202 ASP A N 1
ATOM 1544 C CA . ASP A 1 202 ? 0.220 1.753 22.234 1.00 83.06 202 ASP A CA 1
ATOM 1545 C C . ASP A 1 202 ? 0.801 3.107 21.784 1.00 83.06 202 ASP A C 1
ATOM 1547 O O . ASP A 1 202 ? 1.714 3.668 22.384 1.00 83.06 202 ASP A O 1
ATOM 1551 N N . GLU A 1 203 ? 0.325 3.602 20.642 1.00 79.94 203 GLU A N 1
ATOM 1552 C CA . GLU A 1 203 ? 0.716 4.902 20.105 1.00 79.94 203 GLU A CA 1
ATOM 1553 C C . GLU A 1 203 ? -0.326 5.939 20.531 1.00 79.94 203 GLU A C 1
ATOM 1555 O O . GLU A 1 203 ? -1.485 5.887 20.112 1.00 79.94 203 GLU A O 1
ATOM 1560 N N . ASP A 1 204 ? 0.083 6.860 21.404 1.00 74.50 204 ASP A N 1
ATOM 1561 C CA . ASP A 1 204 ? -0.759 7.948 21.897 1.00 74.50 204 ASP A CA 1
ATOM 1562 C C . ASP A 1 204 ? -0.261 9.307 21.385 1.00 74.50 204 ASP A C 1
ATOM 1564 O O . ASP A 1 204 ? 0.927 9.520 21.135 1.00 74.50 204 ASP A O 1
ATOM 1568 N N . PHE A 1 205 ? -1.184 10.262 21.282 1.00 82.06 205 PHE A N 1
ATOM 1569 C CA . PHE A 1 205 ? -0.926 11.650 20.914 1.00 82.06 205 PHE A CA 1
ATOM 1570 C C . PHE A 1 205 ? -1.288 12.556 22.099 1.00 82.06 205 PHE A C 1
ATOM 1572 O O . PHE A 1 205 ? -2.382 13.122 22.125 1.00 82.06 205 PHE A O 1
ATOM 1579 N N . PRO A 1 206 ? -0.377 12.772 23.072 1.00 75.19 206 PRO A N 1
ATOM 1580 C CA . PRO A 1 206 ? -0.685 13.495 24.313 1.00 75.19 206 PRO A CA 1
ATOM 1581 C C . PRO A 1 206 ? -1.119 14.952 24.102 1.00 75.19 206 PRO A C 1
ATOM 1583 O O . PRO A 1 206 ? -1.753 15.555 24.963 1.00 75.19 206 PRO A O 1
ATOM 1586 N N . LYS A 1 207 ? -0.758 15.538 22.952 1.00 80.75 207 LYS A N 1
ATOM 1587 C CA . LYS A 1 207 ? -1.132 16.909 22.572 1.00 80.75 207 LYS A CA 1
ATOM 1588 C C . LYS A 1 207 ? -2.581 17.022 22.086 1.00 80.75 207 LYS A C 1
ATOM 1590 O O . LYS A 1 207 ? -3.097 18.132 22.003 1.00 80.75 207 LYS A O 1
ATOM 1595 N N . ILE A 1 208 ? -3.219 15.902 21.753 1.00 82.88 208 ILE A N 1
ATOM 1596 C CA . ILE A 1 208 ? -4.595 15.833 21.266 1.00 82.88 208 ILE A CA 1
ATOM 1597 C C . ILE A 1 208 ? -5.460 15.304 22.409 1.00 82.88 208 ILE A C 1
ATOM 1599 O O . ILE A 1 208 ? -5.156 14.270 22.993 1.00 82.88 208 ILE A O 1
ATOM 1603 N N . ARG A 1 209 ? -6.524 16.025 22.767 1.00 80.56 209 ARG A N 1
ATOM 1604 C CA . ARG A 1 209 ? -7.425 15.612 23.858 1.00 80.56 209 ARG A CA 1
ATOM 1605 C C . ARG A 1 209 ? -8.541 14.690 23.388 1.00 80.56 209 ARG A C 1
ATOM 1607 O O . ARG A 1 209 ? -8.909 13.770 24.106 1.00 80.56 209 ARG A O 1
ATOM 1614 N N . GLU A 1 210 ? -9.074 14.962 22.207 1.00 85.19 210 GLU A N 1
ATOM 1615 C CA . GLU A 1 210 ? -10.227 14.260 21.653 1.00 85.19 210 GLU A CA 1
ATOM 1616 C C . GLU A 1 210 ? -9.811 12.892 21.104 1.00 85.19 210 GLU A C 1
ATOM 1618 O O . GLU A 1 210 ? -8.865 12.799 20.321 1.00 85.19 210 GLU A O 1
ATOM 1623 N N . VAL A 1 211 ? -10.522 11.838 21.513 1.00 86.06 211 VAL A N 1
ATOM 1624 C CA . VAL A 1 211 ? -10.264 10.449 21.091 1.00 86.06 211 VAL A CA 1
ATOM 1625 C C . VAL A 1 211 ? -10.379 10.311 19.571 1.00 86.06 211 VAL A C 1
ATOM 1627 O O . VAL A 1 211 ? -9.480 9.771 18.927 1.00 86.06 211 VAL A O 1
ATOM 1630 N N . ASP A 1 212 ? -11.416 10.906 18.991 1.00 88.50 212 ASP A N 1
ATOM 1631 C CA . ASP A 1 212 ? -11.677 10.941 17.550 1.00 88.50 212 ASP A CA 1
ATOM 1632 C C . ASP A 1 212 ? -10.506 11.541 16.760 1.00 88.50 212 ASP A C 1
ATOM 1634 O O . ASP A 1 212 ? -10.031 10.976 15.772 1.00 88.50 212 ASP A O 1
ATOM 1638 N N . ALA A 1 213 ? -9.969 12.667 17.235 1.00 88.44 213 ALA A N 1
ATOM 1639 C CA . ALA A 1 213 ? -8.830 13.323 16.608 1.00 88.44 213 ALA A CA 1
ATOM 1640 C C . ALA A 1 213 ? -7.536 12.501 16.753 1.00 88.44 213 ALA A C 1
ATOM 1642 O O . ALA A 1 213 ? -6.721 12.484 15.827 1.00 88.44 213 ALA A O 1
ATOM 1643 N N . LYS A 1 214 ? -7.352 11.780 17.872 1.00 90.44 214 LYS A N 1
ATOM 1644 C CA . LYS A 1 214 ? -6.248 10.815 18.028 1.00 90.44 214 LYS A CA 1
ATOM 1645 C C . LYS A 1 214 ? -6.370 9.670 17.026 1.00 90.44 214 LYS A C 1
ATOM 1647 O O . LYS A 1 214 ? -5.367 9.292 16.425 1.00 90.44 214 LYS A O 1
ATOM 1652 N N . LEU A 1 215 ? -7.579 9.152 16.808 1.00 91.75 215 LEU A N 1
ATOM 1653 C CA . LEU A 1 215 ? -7.833 8.067 15.861 1.00 91.75 215 LEU A CA 1
ATOM 1654 C C . LEU A 1 215 ? -7.501 8.485 14.423 1.00 91.75 215 LEU A C 1
ATOM 1656 O O . LEU A 1 215 ? -6.803 7.755 13.722 1.00 91.75 215 LEU A O 1
ATOM 1660 N N . VAL A 1 216 ? -7.926 9.681 14.003 1.00 91.38 216 VAL A N 1
ATOM 1661 C CA . VAL A 1 216 ? -7.606 10.225 12.669 1.00 91.38 216 VAL A CA 1
ATOM 1662 C C . VAL A 1 216 ? -6.105 10.487 12.522 1.00 91.38 216 VAL A C 1
ATOM 1664 O O . VAL A 1 216 ? -5.526 10.172 11.482 1.00 91.38 216 VAL A O 1
ATOM 1667 N N . ALA A 1 217 ? -5.449 11.019 13.557 1.00 88.56 217 ALA A N 1
ATOM 1668 C CA . ALA A 1 217 ? -4.003 11.231 13.548 1.00 88.56 217 ALA A CA 1
ATOM 1669 C C . ALA A 1 217 ? -3.231 9.908 13.416 1.00 88.56 217 ALA A C 1
ATOM 1671 O O . ALA A 1 217 ? -2.304 9.823 12.609 1.00 88.56 217 ALA A O 1
ATOM 1672 N N . LEU A 1 218 ? -3.649 8.870 14.148 1.00 88.44 218 LEU A N 1
ATOM 1673 C CA . LEU A 1 218 ? -3.056 7.538 14.073 1.00 88.44 218 LEU A CA 1
ATOM 1674 C C . LEU A 1 218 ? -3.278 6.898 12.700 1.00 88.44 218 LEU A C 1
ATOM 1676 O O . LEU A 1 218 ? -2.342 6.374 12.104 1.00 88.44 218 LEU A O 1
ATOM 1680 N N . ALA A 1 219 ? -4.497 6.986 12.165 1.00 89.94 219 ALA A N 1
ATOM 1681 C CA . ALA A 1 219 ? -4.817 6.478 10.836 1.00 89.94 219 ALA A CA 1
ATOM 1682 C C . ALA A 1 219 ? -3.955 7.149 9.760 1.00 89.94 219 ALA A C 1
ATOM 1684 O O . ALA A 1 219 ? -3.396 6.473 8.902 1.00 89.94 219 ALA A O 1
ATOM 1685 N N . ARG A 1 220 ? -3.758 8.468 9.858 1.00 86.38 220 ARG A N 1
ATOM 1686 C CA . ARG A 1 220 ? -2.878 9.217 8.957 1.00 86.38 220 ARG A CA 1
ATOM 1687 C C . ARG A 1 220 ? -1.407 8.823 9.102 1.00 86.38 220 ARG A C 1
ATOM 1689 O O . ARG A 1 220 ? -0.704 8.752 8.099 1.00 86.38 220 ARG A O 1
ATOM 1696 N N . ALA A 1 221 ? -0.933 8.584 10.325 1.00 84.31 221 ALA A N 1
ATOM 1697 C CA . ALA A 1 221 ? 0.446 8.166 10.583 1.00 84.31 221 ALA A CA 1
ATOM 1698 C C . ALA A 1 221 ? 0.736 6.756 10.043 1.00 84.31 221 ALA A C 1
ATOM 1700 O O . ALA A 1 221 ? 1.816 6.506 9.507 1.00 84.31 221 ALA A O 1
ATOM 1701 N N . LEU A 1 222 ? -0.243 5.855 10.154 1.00 83.62 222 LEU A N 1
ATOM 1702 C CA . LEU A 1 222 ? -0.137 4.459 9.735 1.00 83.62 222 LEU A CA 1
ATOM 1703 C C . LEU A 1 222 ? -0.560 4.209 8.280 1.00 83.62 222 LEU A C 1
ATOM 1705 O O . LEU A 1 222 ? -0.420 3.078 7.817 1.00 83.62 222 LEU A O 1
ATOM 1709 N N . ASP A 1 223 ? -1.035 5.233 7.559 1.00 83.44 223 ASP A N 1
ATOM 1710 C CA . ASP A 1 223 ? -1.608 5.088 6.210 1.00 83.44 223 ASP A CA 1
ATOM 1711 C C . ASP A 1 223 ? -2.762 4.058 6.207 1.00 83.44 223 ASP A C 1
ATOM 1713 O O . ASP A 1 223 ? -2.840 3.159 5.371 1.00 83.44 223 ASP A O 1
ATOM 1717 N N . GLY A 1 224 ? -3.612 4.145 7.238 1.00 88.06 224 GLY A N 1
ATOM 1718 C CA . GLY A 1 224 ? -4.729 3.242 7.509 1.00 88.06 224 GLY A CA 1
ATOM 1719 C C . GLY A 1 224 ? -6.094 3.898 7.311 1.00 88.06 224 GLY A C 1
ATOM 1720 O O . GLY A 1 224 ? -6.222 5.118 7.227 1.00 88.06 224 GLY A O 1
ATOM 1721 N N . LYS A 1 225 ? -7.138 3.070 7.273 1.00 90.69 225 LYS A N 1
ATOM 1722 C CA . LYS A 1 225 ? -8.535 3.489 7.101 1.00 90.69 225 LYS A CA 1
ATOM 1723 C C . LYS A 1 225 ? -9.265 3.483 8.430 1.00 90.69 225 LYS A C 1
ATOM 1725 O O . LYS A 1 225 ? -9.099 2.550 9.214 1.00 90.69 225 LYS A O 1
ATOM 1730 N N . VAL A 1 226 ? -10.106 4.483 8.666 1.00 92.62 226 VAL A N 1
ATOM 1731 C CA . VAL A 1 226 ? -10.960 4.540 9.858 1.00 92.62 226 VAL A CA 1
ATOM 1732 C C . VAL A 1 226 ? -12.297 3.879 9.547 1.00 92.62 226 VAL A C 1
ATOM 1734 O O . VAL A 1 226 ? -12.963 4.237 8.579 1.00 92.62 226 VAL A O 1
ATOM 1737 N N . ILE A 1 227 ? -12.706 2.928 10.382 1.00 92.56 227 ILE A N 1
ATOM 1738 C CA . ILE A 1 227 ? -14.049 2.352 10.360 1.00 92.56 227 ILE A CA 1
ATOM 1739 C C . ILE A 1 227 ? -14.815 2.958 11.528 1.00 92.56 227 ILE A C 1
ATOM 1741 O O . ILE A 1 227 ? -14.533 2.662 12.690 1.00 92.56 227 ILE A O 1
ATOM 1745 N N . THR A 1 228 ? -15.790 3.799 11.203 1.00 92.69 228 THR A N 1
ATOM 1746 C CA . THR A 1 228 ? -16.651 4.483 12.169 1.00 92.69 228 THR A CA 1
ATOM 1747 C C . THR A 1 228 ? -18.115 4.431 11.724 1.00 92.69 228 THR A C 1
ATOM 1749 O O . THR A 1 228 ? -18.407 4.399 10.528 1.00 92.69 228 THR A O 1
ATOM 1752 N N . ASN A 1 229 ? -19.032 4.419 12.694 1.00 91.38 229 ASN A N 1
ATOM 1753 C CA . ASN A 1 229 ? -20.463 4.632 12.477 1.00 91.38 229 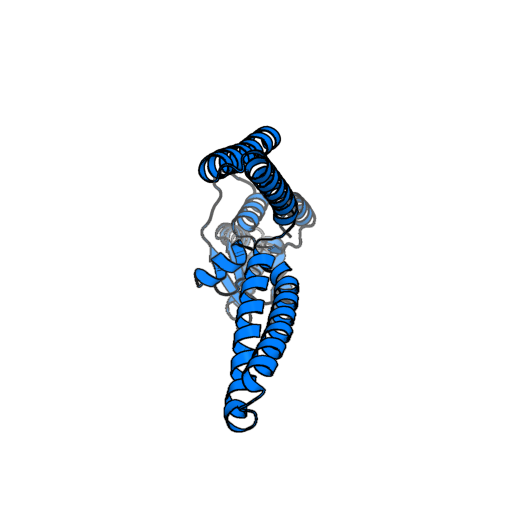ASN A CA 1
ATOM 1754 C C . ASN A 1 229 ? -20.852 6.106 12.716 1.00 91.38 229 ASN A C 1
ATOM 1756 O O . ASN A 1 229 ? -22.011 6.467 12.506 1.00 91.38 229 ASN A O 1
ATOM 1760 N N . ASP A 1 230 ? -19.917 6.951 13.165 1.00 90.50 230 ASP A N 1
ATOM 1761 C CA . ASP A 1 230 ? -20.133 8.378 13.382 1.00 90.50 230 ASP A CA 1
ATOM 1762 C C . ASP A 1 230 ? -19.945 9.158 12.072 1.00 90.50 230 ASP A C 1
ATOM 1764 O O . ASP A 1 230 ? -18.883 9.161 11.439 1.00 90.50 230 ASP A O 1
ATOM 1768 N N . PHE A 1 231 ? -21.008 9.847 11.659 1.00 89.06 231 PHE A N 1
ATOM 1769 C CA . PHE A 1 231 ? -21.024 10.648 10.441 1.00 89.06 231 PHE A CA 1
ATOM 1770 C C . PHE A 1 231 ? -20.038 11.828 10.486 1.00 89.06 231 PHE A C 1
ATOM 1772 O O . PHE A 1 231 ? -19.425 12.160 9.469 1.00 89.06 231 PHE A O 1
ATOM 1779 N N . ASN A 1 232 ? -19.857 12.452 11.652 1.00 88.94 232 ASN A N 1
ATOM 1780 C CA . ASN A 1 232 ? -18.960 13.592 11.819 1.00 88.94 232 ASN A CA 1
ATOM 1781 C C . ASN A 1 232 ? -17.501 13.151 11.716 1.00 88.94 232 ASN A C 1
ATOM 1783 O O . ASN A 1 232 ? -16.721 13.787 11.005 1.00 88.94 232 ASN A O 1
ATOM 1787 N N . LEU A 1 233 ? -17.148 12.033 12.359 1.00 89.62 233 LEU A N 1
ATOM 1788 C CA . LEU A 1 233 ? -15.796 11.482 12.296 1.00 89.62 233 LEU A CA 1
ATOM 1789 C C . LEU A 1 233 ? -15.417 11.092 10.865 1.00 89.62 233 LEU A C 1
ATOM 1791 O O . LEU A 1 233 ? -14.319 11.416 10.415 1.00 89.62 233 LEU A O 1
ATOM 1795 N N . ASN A 1 234 ? -16.345 10.490 10.116 1.00 89.69 234 ASN A N 1
ATOM 1796 C CA . ASN A 1 234 ? -16.137 10.176 8.702 1.00 89.69 234 ASN A CA 1
ATOM 1797 C C . ASN A 1 234 ? -15.815 11.439 7.877 1.00 89.69 234 ASN A C 1
ATOM 1799 O O . ASN A 1 234 ? -14.853 11.466 7.109 1.00 89.69 234 ASN A O 1
ATOM 1803 N N . LYS A 1 235 ? -16.559 12.535 8.090 1.00 87.19 235 LYS A N 1
ATOM 1804 C CA . LYS A 1 235 ? -16.320 13.800 7.378 1.00 87.19 235 LYS A CA 1
ATOM 1805 C C . LYS A 1 235 ? -14.967 14.421 7.723 1.00 87.19 235 LYS A C 1
ATOM 1807 O O . LYS A 1 235 ? -14.286 14.948 6.845 1.00 87.19 235 LYS A O 1
ATOM 1812 N N . VAL A 1 236 ? -14.573 14.363 8.993 1.00 88.12 236 VAL A N 1
ATOM 1813 C CA . VAL A 1 236 ? -13.277 14.874 9.457 1.00 88.12 236 VAL A CA 1
ATOM 1814 C C . VAL A 1 236 ? -12.125 14.035 8.900 1.00 88.12 236 VAL A C 1
ATOM 1816 O O . VAL A 1 236 ? -11.131 14.607 8.451 1.00 88.12 236 VAL A O 1
ATOM 1819 N N . ALA A 1 237 ? -12.263 12.707 8.876 1.00 89.69 237 ALA A N 1
ATOM 1820 C CA . ALA A 1 237 ? -11.276 11.801 8.295 1.00 89.69 237 ALA A CA 1
ATOM 1821 C C . ALA A 1 237 ? -11.057 12.093 6.799 1.00 89.69 237 ALA A C 1
ATOM 1823 O O . ALA A 1 237 ? -9.916 12.302 6.379 1.00 89.69 237 ALA A O 1
ATOM 1824 N N . GLU A 1 238 ? -12.142 12.249 6.031 1.00 88.19 238 GLU A N 1
ATOM 1825 C CA . GLU A 1 238 ? -12.102 12.599 4.604 1.00 88.19 238 GLU A CA 1
ATOM 1826 C C . GLU A 1 238 ? -11.336 13.915 4.360 1.00 88.19 238 GLU A C 1
ATOM 1828 O O . GLU A 1 238 ? -10.453 13.984 3.504 1.00 88.19 238 GLU A O 1
ATOM 1833 N N . LEU A 1 239 ? -11.603 14.952 5.166 1.00 86.12 239 LEU A N 1
ATOM 1834 C CA . LEU A 1 239 ? -10.920 16.250 5.071 1.00 86.12 239 LEU A CA 1
ATOM 1835 C C . LEU A 1 239 ? -9.424 16.184 5.422 1.00 86.12 239 LEU A C 1
ATOM 1837 O O . LEU A 1 239 ? -8.645 17.008 4.943 1.00 86.12 239 LEU A O 1
ATOM 1841 N N . GLN A 1 240 ? -9.012 15.223 6.252 1.00 79.38 240 GLN A N 1
ATOM 1842 C CA . GLN A 1 240 ? -7.612 14.993 6.629 1.00 79.38 240 GLN A CA 1
ATOM 1843 C C . GLN A 1 240 ? -6.881 14.029 5.679 1.00 79.38 240 GLN A C 1
ATOM 1845 O O . GLN A 1 240 ? -5.703 13.735 5.904 1.00 79.38 240 GLN A O 1
ATOM 1850 N N . GLY A 1 241 ? -7.547 13.570 4.612 1.00 79.56 241 GLY A N 1
ATOM 1851 C CA . GLY A 1 241 ? -6.988 12.638 3.631 1.00 79.56 241 GLY A CA 1
ATOM 1852 C C . GLY A 1 241 ? -6.910 11.195 4.130 1.00 79.56 241 GLY A C 1
ATOM 1853 O O . GLY A 1 241 ? -6.038 10.454 3.686 1.00 79.56 241 GLY A O 1
ATOM 1854 N N . VAL A 1 242 ? -7.781 10.814 5.067 1.00 81.75 242 VAL A N 1
ATOM 1855 C CA . VAL A 1 242 ? -7.883 9.466 5.635 1.00 81.75 242 VAL A CA 1
ATOM 1856 C C . VAL A 1 242 ? -9.195 8.837 5.153 1.00 81.75 242 VAL A C 1
ATOM 1858 O O . VAL A 1 242 ? -10.267 9.268 5.572 1.00 81.75 242 VAL A O 1
ATOM 1861 N N . SER A 1 243 ? -9.120 7.841 4.260 1.00 66.50 243 SER A N 1
ATOM 1862 C CA . SER A 1 243 ? -10.285 7.175 3.636 1.00 66.50 243 SER A CA 1
ATOM 1863 C C . SER A 1 243 ? -10.013 5.727 3.242 1.00 66.50 243 SER A C 1
ATOM 1865 O O . SER A 1 243 ? -8.953 5.493 2.616 1.00 66.50 243 SER A O 1
#